Protein AF-A0A2H0UQS8-F1 (afdb_monomer_lite)

Radius of gyration: 23.99 Å; chains: 1; bounding box: 56×44×62 Å

Structure (mmCIF, N/CA/C/O backbone):
data_AF-A0A2H0UQS8-F1
#
_entry.id   AF-A0A2H0UQS8-F1
#
loop_
_atom_site.group_PDB
_atom_site.id
_atom_site.type_symbol
_atom_site.label_atom_id
_atom_site.label_alt_id
_atom_site.label_comp_id
_atom_site.label_asym_id
_atom_site.label_entity_id
_atom_site.label_seq_id
_atom_site.pdbx_PDB_ins_code
_atom_site.Cartn_x
_atom_site.Cartn_y
_atom_site.Cartn_z
_atom_site.occupancy
_atom_site.B_iso_or_equiv
_atom_site.auth_seq_id
_atom_site.auth_comp_id
_atom_site.auth_asym_id
_atom_site.auth_atom_id
_atom_site.pdbx_PDB_model_num
ATOM 1 N N . MET A 1 1 ? -22.460 -13.035 32.550 1.00 38.12 1 MET A N 1
ATOM 2 C CA . MET A 1 1 ? -22.948 -12.283 31.375 1.00 38.12 1 MET A CA 1
ATOM 3 C C . MET A 1 1 ? -21.726 -11.819 30.601 1.00 38.12 1 MET A C 1
ATOM 5 O O . MET A 1 1 ? -21.159 -10.794 30.946 1.00 38.12 1 MET A O 1
ATOM 9 N N . GLU A 1 2 ? -21.266 -12.609 29.633 1.00 40.12 2 GLU A N 1
ATOM 10 C CA . GLU A 1 2 ? -20.201 -12.194 28.713 1.00 40.12 2 GLU A CA 1
ATOM 11 C C . GLU A 1 2 ? -20.800 -11.207 27.715 1.00 40.12 2 GLU A C 1
ATOM 13 O O . GLU A 1 2 ? -21.532 -11.567 26.792 1.00 40.12 2 GLU A O 1
ATOM 18 N N . THR A 1 3 ? -20.565 -9.924 27.951 1.00 47.38 3 THR A N 1
ATOM 19 C CA . THR A 1 3 ? -20.851 -8.873 26.986 1.00 47.38 3 THR A CA 1
ATOM 20 C C . THR A 1 3 ? -20.097 -9.201 25.701 1.00 47.38 3 THR A C 1
ATOM 22 O O . THR A 1 3 ? -18.870 -9.265 25.698 1.00 47.38 3 THR A O 1
ATOM 25 N N . LYS A 1 4 ? -20.839 -9.402 24.601 1.00 55.97 4 LYS A N 1
ATOM 26 C CA . LYS A 1 4 ? -20.330 -9.312 23.226 1.00 55.97 4 LYS A CA 1
ATOM 27 C C . LYS A 1 4 ? -19.684 -7.940 23.066 1.00 55.97 4 LYS A C 1
ATOM 29 O O . LYS A 1 4 ? -20.354 -6.999 22.640 1.00 55.97 4 LYS A O 1
ATOM 34 N N . LEU A 1 5 ? -18.427 -7.806 23.474 1.00 57.56 5 LEU A N 1
ATOM 35 C CA . LEU A 1 5 ? -17.644 -6.619 23.206 1.00 57.56 5 LEU A CA 1
ATOM 36 C C . LEU A 1 5 ? -17.734 -6.394 21.697 1.00 57.56 5 LEU A C 1
ATOM 38 O O . LEU A 1 5 ? -17.460 -7.287 20.895 1.00 57.56 5 LEU A O 1
ATOM 42 N N . ASP A 1 6 ? -18.201 -5.201 21.342 1.00 69.50 6 ASP A N 1
ATOM 43 C CA . ASP A 1 6 ? -17.797 -4.546 20.108 1.00 69.50 6 ASP A CA 1
ATOM 44 C C . ASP A 1 6 ? -18.464 -4.975 18.780 1.00 69.50 6 ASP A C 1
ATOM 46 O O . ASP A 1 6 ? -18.137 -4.475 17.706 1.00 69.50 6 ASP A O 1
ATOM 50 N N . ARG A 1 7 ? -19.500 -5.825 18.806 1.00 81.00 7 ARG A N 1
ATOM 51 C CA . ARG A 1 7 ? -20.183 -6.246 17.559 1.00 81.00 7 ARG A CA 1
ATOM 52 C C . ARG A 1 7 ? -20.690 -5.069 16.705 1.00 81.00 7 ARG A C 1
ATOM 54 O O . ARG A 1 7 ? -20.610 -5.124 15.483 1.00 81.00 7 ARG A O 1
ATOM 61 N N . LYS A 1 8 ? -21.169 -3.997 17.349 1.00 86.25 8 LYS A N 1
ATOM 62 C CA . LYS A 1 8 ? -21.645 -2.775 16.677 1.00 86.25 8 LYS A CA 1
ATOM 63 C C . LYS A 1 8 ? -20.537 -2.119 15.847 1.00 86.25 8 LYS A C 1
ATOM 65 O O . LYS A 1 8 ? -20.760 -1.845 14.668 1.00 86.25 8 LYS A O 1
ATOM 70 N N . TRP A 1 9 ? -19.370 -1.855 16.439 1.00 89.12 9 TRP A N 1
ATOM 71 C CA . TRP A 1 9 ? -18.299 -1.153 15.731 1.00 89.12 9 TRP A CA 1
ATOM 72 C C . TRP A 1 9 ? -17.595 -2.050 14.729 1.00 89.12 9 TRP A C 1
ATOM 74 O O . TRP A 1 9 ? -17.243 -1.563 13.662 1.00 89.12 9 TRP A O 1
ATOM 84 N N . ILE A 1 10 ? -17.512 -3.360 14.982 1.00 89.81 10 ILE A N 1
ATOM 85 C CA . ILE A 1 10 ? -17.039 -4.325 13.981 1.00 89.81 10 ILE A CA 1
ATOM 86 C C . ILE A 1 10 ? -17.885 -4.230 12.703 1.00 89.81 10 ILE A C 1
ATOM 88 O O . ILE A 1 10 ? -17.335 -4.162 11.601 1.00 89.81 10 ILE A O 1
ATOM 92 N N . ASP A 1 11 ? -19.214 -4.216 12.830 1.00 88.94 11 ASP A N 1
ATOM 93 C CA . ASP A 1 11 ? -20.122 -4.197 11.679 1.00 88.94 11 ASP A CA 1
ATOM 94 C C . ASP A 1 11 ? -20.145 -2.831 10.967 1.00 88.94 11 ASP A C 1
ATOM 96 O O . ASP A 1 11 ? -20.284 -2.770 9.743 1.00 88.94 11 ASP A O 1
ATOM 100 N N . GLU A 1 12 ? -20.009 -1.720 11.697 1.00 90.19 12 GLU A N 1
ATOM 101 C CA . GLU A 1 12 ? -19.838 -0.381 11.104 1.00 90.19 12 GLU A CA 1
ATOM 102 C C . GLU A 1 12 ? -18.483 -0.245 10.397 1.00 90.19 12 GLU A C 1
ATOM 104 O O . GLU A 1 12 ? -18.436 0.188 9.245 1.00 90.19 12 GLU A O 1
ATOM 109 N N . TYR A 1 13 ? -17.395 -0.680 11.037 1.00 90.62 13 TYR A N 1
ATOM 110 C CA . TYR A 1 13 ? -16.049 -0.651 10.471 1.00 90.62 13 TYR A CA 1
ATOM 111 C C . TYR A 1 13 ? -15.985 -1.472 9.188 1.00 90.62 13 TYR A C 1
ATOM 113 O O . TYR A 1 13 ? -15.572 -0.961 8.153 1.00 90.62 13 TYR A O 1
ATOM 121 N N . LYS A 1 14 ? -16.495 -2.710 9.191 1.00 88.69 14 LYS A N 1
ATOM 122 C CA . LYS A 1 14 ? -16.543 -3.541 7.979 1.00 88.69 14 LYS A CA 1
ATOM 123 C C . LYS A 1 14 ? -17.275 -2.869 6.820 1.00 88.69 14 LYS A C 1
ATOM 125 O O . LYS A 1 14 ? -16.864 -3.059 5.686 1.00 88.69 14 LYS A O 1
ATOM 130 N N . ARG A 1 15 ? -18.332 -2.096 7.079 1.00 88.44 15 ARG A N 1
ATOM 131 C CA . ARG A 1 15 ? -19.091 -1.391 6.031 1.00 88.44 15 ARG A CA 1
ATOM 132 C C . ARG A 1 15 ? -18.396 -0.119 5.542 1.00 88.44 15 ARG A C 1
ATOM 134 O O . ARG A 1 15 ? -18.460 0.187 4.358 1.00 88.44 15 ARG A O 1
ATOM 141 N N . ARG A 1 16 ? -17.747 0.623 6.442 1.00 87.25 16 ARG A N 1
ATOM 142 C CA . ARG A 1 16 ? -17.154 1.943 6.157 1.00 87.25 16 ARG A CA 1
ATOM 143 C C . ARG A 1 16 ? -15.662 1.897 5.810 1.00 87.25 16 ARG A C 1
ATOM 145 O O . ARG A 1 16 ? -15.138 2.882 5.310 1.00 87.25 16 ARG A O 1
ATOM 152 N N . ALA A 1 17 ? -15.002 0.756 6.010 1.00 85.69 17 ALA A N 1
ATOM 153 C CA . ALA A 1 17 ? -13.575 0.541 5.760 1.00 85.69 17 ALA A CA 1
ATOM 154 C C . ALA A 1 17 ? -13.287 -0.600 4.757 1.00 85.69 17 ALA A C 1
ATOM 156 O O . ALA A 1 17 ? -12.154 -1.089 4.677 1.00 85.69 17 ALA A O 1
ATOM 157 N N . SER A 1 18 ? -14.290 -1.058 3.993 1.00 82.75 18 SER A N 1
ATOM 158 C CA . SER A 1 18 ? -14.143 -2.148 3.016 1.00 82.75 18 SER A CA 1
ATOM 159 C C . SER A 1 18 ? -13.460 -1.695 1.721 1.00 82.75 18 SER A C 1
ATOM 161 O O . SER A 1 18 ? -14.063 -1.671 0.650 1.00 82.75 18 SER A O 1
ATOM 163 N N . PHE A 1 19 ? -12.180 -1.365 1.803 1.00 84.06 19 PHE A N 1
ATOM 164 C CA . PHE A 1 19 ? -11.299 -1.238 0.646 1.00 84.06 19 PHE A CA 1
ATOM 165 C C . PHE A 1 19 ? -9.933 -1.840 0.976 1.00 84.06 19 PHE A C 1
ATOM 167 O O . PHE A 1 19 ? -9.580 -2.019 2.143 1.00 84.06 19 PHE A O 1
ATOM 174 N N . SER A 1 20 ? -9.180 -2.232 -0.050 1.00 82.50 20 SER A N 1
ATOM 175 C CA . SER A 1 20 ? -7.899 -2.928 0.102 1.00 82.50 20 SER A CA 1
ATOM 176 C C . SER A 1 20 ? -6.921 -2.491 -0.978 1.00 82.50 20 SER A C 1
ATOM 178 O O . SER A 1 20 ? -7.264 -2.502 -2.162 1.00 82.50 20 SER A O 1
ATOM 180 N N . THR A 1 21 ? -5.684 -2.188 -0.582 1.00 82.50 21 THR A N 1
ATOM 181 C CA . THR A 1 21 ? -4.594 -1.865 -1.512 1.00 82.50 21 THR A CA 1
ATOM 182 C C . THR A 1 21 ? -4.406 -2.941 -2.574 1.00 82.50 21 THR A C 1
ATOM 184 O O . THR A 1 21 ? -4.354 -2.617 -3.752 1.00 82.50 21 THR A O 1
ATOM 187 N N . LEU A 1 22 ? -4.446 -4.224 -2.204 1.00 81.75 22 LEU A N 1
ATOM 188 C CA . LEU A 1 22 ? -4.335 -5.347 -3.146 1.00 81.75 22 LEU A CA 1
ATOM 189 C C . LEU A 1 22 ? -5.428 -5.345 -4.221 1.00 81.75 22 LEU A C 1
ATOM 191 O O . LEU A 1 22 ? -5.214 -5.798 -5.344 1.00 81.75 22 LEU A O 1
ATOM 195 N N . THR A 1 23 ? -6.619 -4.860 -3.874 1.00 83.38 23 THR A N 1
ATOM 196 C CA . THR A 1 23 ? -7.757 -4.813 -4.797 1.00 83.38 23 THR A CA 1
ATOM 197 C C . THR A 1 23 ? -7.625 -3.656 -5.777 1.00 83.38 23 THR A C 1
ATOM 199 O O . THR A 1 23 ? -7.959 -3.833 -6.950 1.00 83.38 23 THR A O 1
ATOM 202 N N . PHE A 1 24 ? -7.156 -2.499 -5.307 1.00 84.44 24 PHE A N 1
ATOM 203 C CA . PHE A 1 24 ? -7.105 -1.255 -6.077 1.00 84.44 24 PHE A CA 1
ATOM 204 C C . PHE A 1 24 ? -5.790 -1.054 -6.839 1.00 84.44 24 PHE A C 1
ATOM 206 O O . PHE A 1 24 ? -5.809 -0.530 -7.948 1.00 84.44 24 PHE A O 1
ATOM 213 N N . LEU A 1 25 ? -4.676 -1.569 -6.316 1.00 83.81 25 LEU A N 1
ATOM 214 C CA . LEU A 1 25 ? -3.358 -1.567 -6.963 1.00 83.81 25 LEU A CA 1
ATOM 215 C C . LEU A 1 25 ? -3.152 -2.769 -7.898 1.00 83.81 25 LEU A C 1
ATOM 217 O O . LEU A 1 25 ? -2.043 -3.054 -8.347 1.00 83.81 25 LEU A O 1
ATOM 221 N N . LYS A 1 26 ? -4.223 -3.499 -8.224 1.00 82.94 26 LYS A N 1
ATOM 222 C CA . LYS A 1 26 ? -4.152 -4.614 -9.165 1.00 82.94 26 LYS A CA 1
ATOM 223 C C . LYS A 1 26 ? -4.057 -4.090 -10.596 1.00 82.94 26 LYS A C 1
ATOM 225 O O . LYS A 1 26 ? -5.015 -3.537 -11.139 1.00 82.94 26 LYS A O 1
ATOM 230 N N . VAL A 1 27 ? -2.913 -4.323 -11.229 1.00 80.31 27 VAL A N 1
ATOM 231 C CA . VAL A 1 27 ? -2.686 -3.968 -12.633 1.00 80.31 27 VAL A CA 1
ATOM 232 C C . VAL A 1 27 ? -3.476 -4.907 -13.550 1.00 80.31 27 VAL A C 1
ATOM 234 O O . VAL A 1 27 ? -3.593 -6.110 -13.296 1.00 80.31 27 VAL A O 1
ATOM 237 N N . ASN A 1 28 ? -4.027 -4.366 -14.638 1.00 83.25 28 ASN A N 1
ATOM 238 C CA . ASN A 1 28 ? -4.607 -5.183 -15.700 1.00 83.25 28 ASN A CA 1
ATOM 239 C C . ASN A 1 28 ? -3.473 -5.896 -16.456 1.00 83.25 28 ASN A C 1
ATOM 241 O O . ASN A 1 28 ? -2.680 -5.255 -17.141 1.00 83.25 28 ASN A O 1
ATOM 245 N N . THR A 1 29 ? -3.398 -7.222 -16.333 1.00 84.12 29 THR A N 1
ATOM 246 C CA . THR A 1 29 ? -2.302 -8.029 -16.893 1.00 84.12 29 THR A CA 1
ATOM 247 C C . THR A 1 29 ? -2.210 -7.950 -18.414 1.00 84.12 29 THR A C 1
ATOM 249 O O . THR A 1 29 ? -1.106 -7.937 -18.948 1.00 84.12 29 THR A O 1
ATOM 252 N N . ARG A 1 30 ? -3.343 -7.842 -19.122 1.00 86.06 30 ARG A N 1
ATOM 253 C CA . ARG A 1 30 ? -3.350 -7.667 -20.585 1.00 86.06 30 ARG A CA 1
ATOM 254 C C . ARG A 1 30 ? -2.804 -6.302 -20.980 1.00 86.06 30 ARG A C 1
ATOM 256 O O . ARG A 1 30 ? -2.013 -6.215 -21.909 1.00 86.06 30 ARG A O 1
ATOM 263 N N . TYR A 1 31 ? -3.202 -5.255 -20.259 1.00 86.88 31 TYR A N 1
ATOM 264 C CA . TYR A 1 31 ? -2.686 -3.909 -20.492 1.00 86.88 31 TYR A CA 1
ATOM 265 C C . TYR A 1 31 ? -1.182 -3.833 -20.208 1.00 86.88 31 TYR A C 1
ATOM 267 O O . TYR A 1 31 ? -0.436 -3.328 -21.037 1.00 86.88 31 TYR A O 1
ATOM 275 N N . LEU A 1 32 ? -0.726 -4.411 -19.091 1.00 85.50 32 LEU A N 1
ATOM 276 C CA . LEU A 1 32 ? 0.699 -4.482 -18.766 1.00 85.50 32 LEU A CA 1
ATOM 277 C C . LEU A 1 32 ? 1.482 -5.216 -19.857 1.00 85.50 32 LEU A C 1
ATOM 279 O O . LEU A 1 32 ? 2.537 -4.745 -20.266 1.00 85.50 32 LEU A O 1
ATOM 283 N N . LYS A 1 33 ? 0.936 -6.328 -20.365 1.00 87.69 33 LYS A N 1
ATOM 284 C CA . LYS A 1 33 ? 1.574 -7.079 -21.443 1.00 87.69 33 LYS A CA 1
ATOM 285 C C . LYS A 1 33 ? 1.650 -6.275 -22.744 1.00 87.69 33 LYS A C 1
ATOM 287 O O . LYS A 1 33 ? 2.696 -6.246 -23.374 1.00 87.69 33 LYS A O 1
ATOM 292 N N . SER A 1 34 ? 0.586 -5.554 -23.097 1.00 89.56 34 SER A N 1
ATOM 293 C CA . SER A 1 34 ? 0.596 -4.644 -24.250 1.00 89.56 34 SER A CA 1
ATOM 294 C C . SER A 1 34 ? 1.627 -3.525 -24.094 1.00 89.56 34 SER A C 1
ATOM 296 O O . SER A 1 34 ? 2.338 -3.228 -25.042 1.00 89.56 34 SER A O 1
ATOM 298 N N . GLN A 1 35 ? 1.735 -2.919 -22.905 1.00 89.19 35 GLN A N 1
ATOM 299 C CA . GLN A 1 35 ? 2.742 -1.889 -22.625 1.00 89.19 35 GLN A CA 1
ATOM 300 C C . GLN A 1 35 ? 4.166 -2.447 -22.717 1.00 89.19 35 GLN A C 1
ATOM 302 O O . GLN A 1 35 ? 5.049 -1.776 -23.240 1.00 89.19 35 GLN A O 1
ATOM 307 N N . GLU A 1 36 ? 4.390 -3.671 -22.234 1.00 86.50 36 GLU A N 1
ATOM 308 C CA . GLU A 1 36 ? 5.668 -4.370 -22.377 1.00 86.50 36 GLU A CA 1
ATOM 309 C C . GLU A 1 36 ? 6.015 -4.582 -23.858 1.00 86.50 36 GLU A C 1
ATOM 311 O O . GLU A 1 36 ? 7.114 -4.241 -24.289 1.00 86.50 36 GLU A O 1
ATOM 316 N N . ASP A 1 37 ? 5.074 -5.097 -24.650 1.00 89.81 37 ASP A N 1
ATOM 317 C CA . ASP A 1 37 ? 5.289 -5.385 -26.069 1.00 89.81 37 ASP A CA 1
ATOM 318 C C . ASP A 1 37 ? 5.501 -4.093 -26.889 1.00 89.81 37 ASP A C 1
ATOM 320 O O . ASP A 1 37 ? 6.369 -4.042 -27.767 1.00 89.81 37 ASP A O 1
ATOM 324 N N . ASP A 1 38 ? 4.769 -3.018 -26.584 1.00 89.06 38 ASP A N 1
ATOM 325 C CA . ASP A 1 38 ? 4.941 -1.706 -27.221 1.00 89.06 38 ASP A CA 1
ATOM 326 C C . ASP A 1 38 ? 6.278 -1.051 -26.843 1.00 89.06 38 ASP A C 1
ATOM 328 O O . ASP A 1 38 ? 6.914 -0.420 -27.688 1.00 89.06 38 ASP A O 1
ATOM 332 N N . PHE A 1 39 ? 6.738 -1.233 -25.602 1.00 86.06 39 PHE A N 1
ATOM 333 C CA . PHE A 1 39 ? 8.053 -0.769 -25.163 1.00 86.06 39 PHE A CA 1
ATOM 334 C C . PHE A 1 39 ? 9.180 -1.547 -25.858 1.00 86.06 39 PHE A C 1
ATOM 336 O O . PHE A 1 39 ? 10.091 -0.950 -26.425 1.00 86.06 39 PHE A O 1
ATOM 343 N N . ILE A 1 40 ? 9.090 -2.882 -25.902 1.00 83.56 40 ILE A N 1
ATOM 344 C CA . ILE A 1 40 ? 10.083 -3.747 -26.570 1.00 83.56 40 ILE A CA 1
ATOM 345 C C . ILE A 1 40 ? 10.148 -3.475 -28.081 1.00 83.56 40 ILE A C 1
ATOM 347 O O . ILE A 1 40 ? 11.208 -3.629 -28.695 1.00 83.56 40 ILE A O 1
ATOM 351 N N . SER A 1 41 ? 9.023 -3.087 -28.685 1.00 89.38 41 SER A N 1
ATOM 352 C CA . SER A 1 41 ? 8.934 -2.726 -30.104 1.00 89.38 41 SER A CA 1
ATOM 353 C C . SER A 1 41 ? 9.220 -1.250 -30.400 1.00 89.38 41 SER A C 1
ATOM 355 O O . SER A 1 41 ? 9.021 -0.833 -31.538 1.00 89.38 41 SER A O 1
ATOM 357 N N . GLU A 1 42 ? 9.705 -0.481 -29.418 1.00 86.75 42 GLU A N 1
ATOM 358 C CA . GLU A 1 42 ? 10.111 0.928 -29.566 1.00 86.75 42 GLU A CA 1
ATOM 359 C C . GLU A 1 42 ? 8.961 1.870 -29.982 1.00 86.75 42 GLU A C 1
ATOM 361 O O . GLU A 1 42 ? 9.185 2.984 -30.450 1.00 86.75 42 GLU A O 1
ATOM 366 N N . LYS A 1 43 ? 7.701 1.456 -29.789 1.00 89.62 43 LYS A N 1
ATOM 367 C CA . LYS A 1 43 ? 6.524 2.302 -30.058 1.00 89.62 43 LYS A CA 1
ATOM 368 C C . LYS A 1 43 ? 6.269 3.316 -28.950 1.00 89.62 43 LYS A C 1
ATOM 370 O O . LYS A 1 43 ? 5.668 4.360 -29.199 1.00 89.62 43 LYS A O 1
ATOM 375 N N . ILE A 1 44 ? 6.675 2.991 -27.724 1.00 84.12 44 ILE A N 1
ATOM 376 C CA . ILE A 1 44 ? 6.588 3.874 -26.560 1.00 84.12 44 ILE A CA 1
ATOM 377 C C . ILE A 1 44 ? 7.940 3.938 -25.854 1.00 84.12 44 ILE A C 1
ATOM 379 O O . ILE A 1 44 ? 8.633 2.932 -25.740 1.00 84.12 44 ILE A O 1
ATOM 383 N N . ASN A 1 45 ? 8.285 5.116 -25.333 1.00 79.69 45 ASN A N 1
ATOM 384 C CA . ASN A 1 45 ? 9.546 5.310 -24.612 1.00 79.69 45 ASN A CA 1
ATOM 385 C C . ASN A 1 45 ? 9.528 4.702 -23.210 1.00 79.69 45 ASN A C 1
ATOM 387 O O . ASN A 1 45 ? 10.559 4.250 -22.743 1.00 79.69 45 ASN A O 1
ATOM 391 N N . ASN A 1 46 ? 8.380 4.719 -22.528 1.00 77.19 46 ASN A N 1
ATOM 392 C CA . ASN A 1 46 ? 8.247 4.186 -21.177 1.00 77.19 46 ASN A CA 1
ATOM 393 C C . ASN A 1 46 ? 6.874 3.528 -21.003 1.00 77.19 46 ASN A C 1
ATOM 395 O O . ASN A 1 46 ? 5.862 4.147 -21.359 1.00 77.19 46 ASN A O 1
ATOM 399 N N . PRO A 1 47 ? 6.814 2.310 -20.438 1.00 82.88 47 PRO A N 1
ATOM 400 C CA . PRO A 1 47 ? 5.549 1.675 -20.110 1.00 82.88 47 PRO A CA 1
ATOM 401 C C . PRO A 1 47 ? 4.838 2.469 -19.012 1.00 82.88 47 PRO A C 1
ATOM 403 O O . PRO A 1 47 ? 5.450 2.909 -18.039 1.00 82.88 47 PRO A O 1
ATOM 406 N N . LYS A 1 48 ? 3.524 2.641 -19.151 1.00 81.12 48 LYS A N 1
ATOM 407 C CA . LYS A 1 48 ? 2.692 3.289 -18.133 1.00 81.12 48 LYS A CA 1
ATOM 408 C C . LYS A 1 48 ? 2.006 2.238 -17.277 1.00 81.12 48 LYS A C 1
ATOM 410 O O . LYS A 1 48 ? 1.303 1.376 -17.798 1.00 81.12 48 LYS A O 1
ATOM 415 N N . LEU A 1 49 ? 2.140 2.350 -15.960 1.00 81.19 49 LEU A N 1
ATOM 416 C CA . LEU A 1 49 ? 1.345 1.573 -15.013 1.00 81.19 49 LEU A CA 1
ATOM 417 C C . LEU A 1 49 ? 0.021 2.299 -14.768 1.00 81.19 49 LEU A C 1
ATOM 419 O O . LEU A 1 49 ? 0.006 3.411 -14.252 1.00 81.19 49 LEU A O 1
ATOM 423 N N . ILE A 1 50 ? -1.094 1.677 -15.161 1.00 81.56 50 ILE A N 1
ATOM 424 C CA . ILE A 1 50 ? -2.437 2.231 -14.946 1.00 81.56 50 ILE A CA 1
ATOM 425 C C . ILE A 1 50 ? -3.218 1.340 -13.983 1.00 81.56 50 ILE A C 1
ATOM 427 O O . ILE A 1 50 ? -3.537 0.181 -14.276 1.00 81.56 50 ILE A O 1
ATOM 431 N N . TYR A 1 51 ? -3.591 1.923 -12.848 1.00 84.69 51 TYR A N 1
ATOM 432 C CA . TYR A 1 51 ? -4.461 1.312 -11.849 1.00 84.69 51 TYR A CA 1
ATOM 433 C C . TYR A 1 51 ? -5.917 1.702 -12.117 1.00 84.69 51 TYR A C 1
ATOM 435 O O . TYR A 1 51 ? -6.484 2.554 -11.443 1.00 84.69 51 TYR A O 1
ATOM 443 N N . HIS A 1 52 ? -6.523 1.067 -13.123 1.00 82.69 52 HIS A N 1
ATOM 444 C CA . HIS A 1 52 ? -7.888 1.344 -13.603 1.00 82.69 52 HIS A CA 1
ATOM 445 C C . HIS A 1 52 ? -8.953 1.468 -12.497 1.00 82.69 52 HIS A C 1
ATOM 447 O O . HIS A 1 52 ? -9.878 2.258 -12.618 1.00 82.69 52 HIS A O 1
ATOM 453 N N . ARG A 1 53 ? -8.816 0.723 -11.395 1.00 85.50 53 ARG A N 1
ATOM 454 C CA . ARG A 1 53 ? -9.775 0.751 -10.279 1.00 85.50 53 ARG A CA 1
ATOM 455 C C . ARG A 1 53 ? -9.721 2.022 -9.439 1.00 85.50 53 ARG A C 1
ATOM 457 O O . ARG A 1 53 ? -10.656 2.261 -8.689 1.00 85.50 53 ARG A O 1
ATOM 464 N N . LEU A 1 54 ? -8.644 2.800 -9.531 1.00 88.44 54 LEU A N 1
ATOM 465 C CA . LEU A 1 54 ? -8.525 4.084 -8.842 1.00 88.44 54 LEU A CA 1
ATOM 466 C C . LEU A 1 54 ? -9.233 5.213 -9.594 1.00 88.44 54 LEU A C 1
ATOM 468 O O . LEU A 1 54 ? -9.575 6.211 -8.974 1.00 88.44 54 LEU A O 1
ATOM 472 N N . SER A 1 55 ? -9.459 5.063 -10.903 1.00 86.56 55 SER A N 1
ATOM 473 C CA . SER A 1 55 ? -10.079 6.102 -11.733 1.00 86.56 55 SER A CA 1
ATOM 474 C C . SER A 1 55 ? -11.521 6.405 -11.328 1.00 86.56 55 SER A C 1
ATOM 476 O O . SER A 1 55 ? -11.915 7.565 -11.333 1.00 86.56 55 SER A O 1
ATOM 478 N N . ASP A 1 56 ? -12.272 5.378 -10.928 1.00 87.25 56 ASP A N 1
ATOM 479 C CA . ASP A 1 56 ? -13.680 5.500 -10.527 1.00 87.25 56 ASP A CA 1
ATOM 480 C C . ASP A 1 56 ? -13.860 5.514 -8.999 1.00 87.25 56 ASP A C 1
ATOM 482 O O . ASP A 1 56 ? -14.972 5.381 -8.487 1.00 87.25 56 ASP A O 1
ATOM 486 N N . PHE A 1 57 ? -12.764 5.598 -8.241 1.00 91.69 57 PHE A N 1
ATOM 487 C CA . PHE A 1 57 ? -12.811 5.478 -6.791 1.00 91.69 57 PHE A CA 1
ATOM 488 C C . PHE A 1 57 ? -13.066 6.836 -6.126 1.00 91.69 57 PHE A C 1
ATOM 490 O O . PHE A 1 57 ? -12.265 7.762 -6.243 1.00 91.69 57 PHE A O 1
ATOM 497 N N . ASP A 1 58 ? -14.168 6.947 -5.381 1.00 93.94 58 ASP A N 1
ATOM 498 C CA . ASP A 1 58 ? -14.522 8.180 -4.672 1.00 93.94 58 ASP A CA 1
ATOM 499 C C . ASP A 1 58 ? -13.742 8.324 -3.355 1.00 93.94 58 ASP A C 1
ATOM 501 O O . ASP A 1 58 ? -14.207 7.990 -2.261 1.00 93.94 58 ASP A O 1
ATOM 505 N N . PHE A 1 59 ? -12.520 8.845 -3.457 1.00 94.31 59 PHE A N 1
ATOM 506 C CA . PHE A 1 59 ? -11.665 9.109 -2.299 1.00 94.31 59 PHE A CA 1
ATOM 507 C C . PHE A 1 59 ? -12.326 10.010 -1.252 1.00 94.31 59 PHE A C 1
ATOM 509 O O . PHE A 1 59 ? -12.082 9.838 -0.058 1.00 94.31 59 PHE A O 1
ATOM 516 N N . LYS A 1 60 ? -13.148 10.976 -1.677 1.00 95.19 60 LYS A N 1
ATOM 517 C CA . LYS A 1 60 ? -13.760 11.949 -0.771 1.00 95.19 60 LYS A CA 1
ATOM 518 C C . LYS A 1 60 ? -14.861 11.294 0.050 1.00 95.19 60 LYS A C 1
ATOM 520 O O . LYS A 1 60 ? -14.897 11.466 1.266 1.00 95.19 60 LYS A O 1
ATOM 525 N N . GLU A 1 61 ? -15.724 10.516 -0.593 1.00 94.75 61 GLU A N 1
ATOM 526 C CA . GLU A 1 61 ? -16.784 9.788 0.097 1.00 94.75 61 GLU A CA 1
ATOM 527 C C . GLU A 1 61 ? -16.207 8.800 1.119 1.00 94.75 61 GLU A C 1
ATOM 529 O O . GLU A 1 61 ? -16.635 8.783 2.276 1.00 94.75 61 GLU A O 1
ATOM 534 N N . TRP A 1 62 ? -15.202 8.007 0.732 1.00 94.06 62 TRP A N 1
ATOM 535 C CA . TRP A 1 62 ? -14.566 7.059 1.651 1.00 94.06 62 TRP A CA 1
ATOM 536 C C . TRP A 1 62 ? -13.865 7.748 2.822 1.00 94.06 62 TRP A C 1
ATOM 538 O O . TRP A 1 62 ? -13.960 7.258 3.949 1.00 94.06 62 TRP A O 1
ATOM 548 N N . ARG A 1 63 ? -13.217 8.897 2.588 1.00 95.94 63 ARG A N 1
ATOM 549 C CA . ARG A 1 63 ? -12.603 9.706 3.650 1.00 95.94 63 ARG A CA 1
ATOM 550 C C . ARG A 1 63 ? -13.653 10.166 4.656 1.00 95.94 63 ARG A C 1
ATOM 552 O O . ARG A 1 63 ? -13.520 9.864 5.839 1.00 95.94 63 ARG A O 1
ATOM 559 N N . ASN A 1 64 ? -14.731 10.784 4.175 1.00 96.38 64 ASN A N 1
ATOM 560 C CA . ASN A 1 64 ? -15.816 11.268 5.026 1.00 96.38 64 ASN A CA 1
ATOM 561 C C . ASN A 1 64 ? -16.428 10.131 5.860 1.00 96.38 64 ASN A C 1
ATOM 563 O O . ASN A 1 64 ? -16.635 10.278 7.059 1.00 96.38 64 ASN A O 1
ATOM 567 N N . ARG A 1 65 ? -16.666 8.957 5.256 1.00 95.00 65 ARG A N 1
ATOM 568 C CA . ARG A 1 65 ? -17.223 7.790 5.966 1.00 95.00 65 ARG A CA 1
ATOM 569 C C . ARG A 1 65 ? -16.347 7.323 7.131 1.00 95.00 65 ARG A C 1
ATOM 571 O O . ARG A 1 65 ? -16.902 6.874 8.139 1.00 95.00 65 ARG A O 1
ATOM 578 N N . LEU A 1 66 ? -15.022 7.371 6.972 1.00 96.12 66 LEU A N 1
ATOM 579 C CA . LEU A 1 66 ? -14.047 6.998 8.001 1.00 96.12 66 LEU A CA 1
ATOM 580 C C . LEU A 1 66 ? -13.952 8.062 9.099 1.00 96.12 66 LEU A C 1
ATOM 582 O O . LEU A 1 66 ? -13.974 7.705 10.274 1.00 96.12 66 LEU A O 1
ATOM 586 N N . GLU A 1 67 ? -13.904 9.342 8.727 1.00 96.62 67 GLU A N 1
ATOM 587 C CA . GLU A 1 67 ? -13.881 10.470 9.669 1.00 96.62 67 GLU A CA 1
ATOM 588 C C . GLU A 1 67 ? -15.153 10.492 10.534 1.00 96.62 67 GLU A C 1
ATOM 590 O O . GLU A 1 67 ? -15.066 10.505 11.760 1.00 96.62 67 GLU A O 1
ATOM 595 N N . GLU A 1 68 ? -16.333 10.338 9.925 1.00 96.62 68 GLU A N 1
ATOM 596 C CA . GLU A 1 68 ? -17.604 10.201 10.649 1.00 96.62 68 GLU A CA 1
ATOM 597 C C . GLU A 1 68 ? -17.614 9.001 11.607 1.00 96.62 68 GLU A C 1
ATOM 599 O O . GLU A 1 68 ? -18.165 9.072 12.708 1.00 96.62 68 GLU A O 1
ATOM 604 N N . LEU A 1 69 ? -17.052 7.858 11.190 1.00 95.50 69 LEU A N 1
ATOM 605 C CA . LEU A 1 69 ? -16.984 6.676 12.048 1.00 95.50 69 LEU A CA 1
ATOM 606 C C . LEU A 1 69 ? -16.078 6.931 13.252 1.00 95.50 69 LEU A C 1
ATOM 608 O O . LEU A 1 69 ? -16.442 6.563 14.369 1.00 95.50 69 LEU A O 1
ATOM 612 N N . LEU A 1 70 ? -14.929 7.569 13.028 1.00 96.00 70 LEU A N 1
ATOM 613 C CA . LEU A 1 70 ? -13.996 7.933 14.084 1.00 96.00 70 LEU A CA 1
ATOM 614 C C . LEU A 1 70 ? -14.666 8.858 15.100 1.00 96.00 70 LEU A C 1
ATOM 616 O O . LEU A 1 70 ? -14.685 8.541 16.287 1.00 96.00 70 LEU A O 1
ATOM 620 N N . GLU A 1 71 ? -15.288 9.945 14.641 1.00 96.81 71 GLU A N 1
ATOM 621 C CA . GLU A 1 71 ? -16.007 10.884 15.509 1.00 96.81 71 GLU A CA 1
ATOM 622 C C . GLU A 1 71 ? -17.080 10.186 16.351 1.00 96.81 71 GLU A C 1
ATOM 624 O O . GLU A 1 71 ? -17.186 10.413 17.562 1.00 96.81 71 GLU A O 1
ATOM 629 N N . ARG A 1 72 ? -17.858 9.290 15.734 1.00 95.62 72 ARG A N 1
ATOM 630 C CA . ARG A 1 72 ? -18.889 8.524 16.441 1.00 95.62 72 ARG A CA 1
ATOM 631 C C . ARG A 1 72 ? -18.306 7.597 17.495 1.00 95.62 72 ARG A C 1
ATOM 633 O O . ARG A 1 72 ? -18.858 7.534 18.588 1.00 95.62 72 ARG A O 1
ATOM 640 N N . ILE A 1 73 ? -17.208 6.904 17.207 1.00 93.56 73 ILE A N 1
ATOM 641 C CA . ILE A 1 73 ? -16.553 6.027 18.187 1.00 93.56 73 ILE A CA 1
ATOM 642 C C . ILE A 1 73 ? -16.009 6.852 19.355 1.00 93.56 73 ILE A C 1
ATOM 644 O O . ILE A 1 73 ? -16.267 6.507 20.506 1.00 93.56 73 ILE A O 1
ATOM 648 N N . LEU A 1 74 ? -15.341 7.976 19.083 1.00 94.06 74 LEU A N 1
ATOM 649 C CA . LEU A 1 74 ? -14.803 8.848 20.130 1.00 94.06 74 LEU A CA 1
ATOM 650 C C . LEU A 1 74 ? -15.899 9.403 21.053 1.00 94.06 74 LEU A C 1
ATOM 652 O O . LEU A 1 74 ? -15.670 9.550 22.254 1.00 94.06 74 LEU A O 1
ATOM 656 N N . LYS A 1 75 ? -17.087 9.687 20.502 1.00 95.62 75 LYS A N 1
ATOM 657 C CA . LYS A 1 75 ? -18.227 10.256 21.234 1.00 95.62 75 LYS A CA 1
ATOM 658 C C . LYS A 1 75 ? -19.098 9.215 21.944 1.00 95.62 75 LYS A C 1
ATOM 660 O O . LYS A 1 75 ? -19.592 9.484 23.036 1.00 95.62 75 LYS A O 1
ATOM 665 N N . GLU A 1 76 ? -19.362 8.075 21.308 1.00 94.62 76 GLU A N 1
ATOM 666 C CA . GLU A 1 76 ? -20.349 7.089 21.771 1.00 94.62 76 GLU A CA 1
ATOM 667 C C . GLU A 1 76 ? -19.727 5.932 22.575 1.00 94.62 76 GLU A C 1
ATOM 669 O O . GLU A 1 76 ? -20.419 5.351 23.415 1.00 94.62 76 GLU A O 1
ATOM 674 N N . GLU A 1 77 ? -18.461 5.567 22.334 1.00 93.06 77 GLU A N 1
ATOM 675 C CA . GLU A 1 77 ? -17.805 4.456 23.035 1.00 93.06 77 GLU A CA 1
ATOM 676 C C . GLU A 1 77 ? -17.255 4.900 24.398 1.00 93.06 77 GLU A C 1
ATOM 678 O O . GLU A 1 77 ? -16.508 5.874 24.512 1.00 93.06 77 GLU A O 1
ATOM 683 N N . LYS A 1 78 ? -17.618 4.155 25.446 1.00 91.94 78 LYS A N 1
ATOM 684 C CA . LYS A 1 78 ? -17.193 4.425 26.829 1.00 91.94 78 LYS A CA 1
ATOM 685 C C . LYS A 1 78 ? -15.960 3.621 27.223 1.00 91.94 78 LYS A C 1
ATOM 687 O O . LYS A 1 78 ? -15.266 3.991 28.163 1.00 91.94 78 LYS A O 1
ATOM 692 N N . ASN A 1 79 ? -15.715 2.497 26.555 1.00 89.25 79 ASN A N 1
ATOM 693 C CA . ASN A 1 79 ? -14.539 1.683 26.789 1.00 89.25 79 ASN A CA 1
ATOM 694 C C . ASN A 1 79 ? -13.334 2.294 26.061 1.00 89.25 79 ASN A C 1
ATOM 696 O O . ASN A 1 79 ? -13.204 2.165 24.845 1.00 89.25 79 ASN A O 1
ATOM 700 N N . GLU A 1 80 ? -12.439 2.926 26.820 1.00 90.69 80 GLU A N 1
ATOM 701 C CA . GLU A 1 80 ? -11.243 3.581 26.275 1.00 90.69 80 GLU A CA 1
ATOM 702 C C . GLU A 1 80 ? -10.331 2.625 25.494 1.00 90.69 80 GLU A C 1
ATOM 704 O O . GLU A 1 80 ? -9.774 3.012 24.472 1.00 90.69 80 GLU A O 1
ATOM 709 N N . LEU A 1 81 ? -10.233 1.351 25.894 1.00 89.62 81 LEU A N 1
ATOM 710 C CA . LEU A 1 81 ? -9.434 0.367 25.156 1.00 89.62 81 LEU A CA 1
ATOM 711 C C . LEU A 1 81 ? -10.019 0.100 23.763 1.00 89.62 81 LEU A C 1
ATOM 713 O O . LEU A 1 81 ? -9.282 0.026 22.783 1.00 89.62 81 LEU A O 1
ATOM 717 N N . VAL A 1 82 ? -11.346 -0.036 23.670 1.00 87.88 82 VAL A N 1
ATOM 718 C CA . VAL A 1 82 ? -12.040 -0.222 22.385 1.0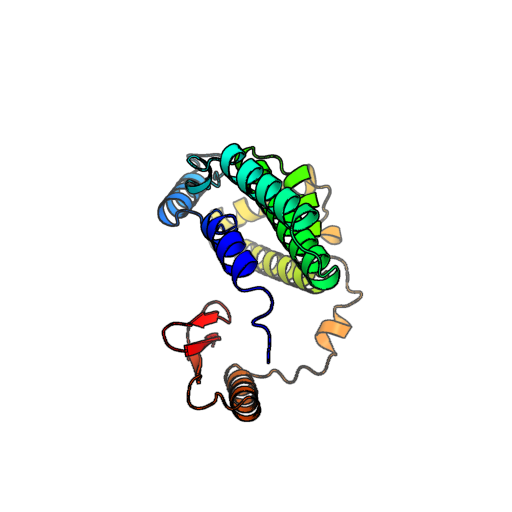0 87.88 82 VAL A CA 1
ATOM 719 C C . VAL A 1 82 ? -11.892 1.037 21.534 1.00 87.88 82 VAL A C 1
ATOM 721 O O . VAL A 1 82 ? -11.557 0.945 20.356 1.00 87.88 82 VAL A O 1
ATOM 724 N N . LYS A 1 83 ? -12.073 2.215 22.135 1.00 91.56 83 LYS A N 1
ATOM 725 C CA . LYS A 1 83 ? -11.930 3.507 21.461 1.00 91.56 83 LYS A CA 1
ATOM 726 C C . LYS A 1 83 ? -10.548 3.675 20.825 1.00 91.56 83 LYS A C 1
ATOM 728 O O . LYS A 1 83 ? -10.472 3.927 19.625 1.00 91.56 83 LYS A O 1
ATOM 733 N N . GLU A 1 84 ? -9.476 3.475 21.590 1.00 90.81 84 GLU A N 1
ATOM 734 C CA . GLU A 1 84 ? -8.104 3.591 21.078 1.00 90.81 84 GLU A CA 1
ATOM 735 C C . GLU A 1 84 ? -7.791 2.522 20.021 1.00 90.81 84 GLU A C 1
ATOM 737 O O . GLU A 1 84 ? -7.186 2.826 18.991 1.00 90.81 84 GLU A O 1
ATOM 742 N N . ALA A 1 85 ? -8.276 1.287 20.202 1.00 90.38 85 ALA A N 1
ATOM 743 C CA . ALA A 1 85 ? -8.094 0.227 19.211 1.00 90.38 85 ALA A CA 1
ATOM 744 C C . ALA A 1 85 ? -8.739 0.571 17.853 1.00 90.38 85 ALA A C 1
ATOM 746 O O . ALA A 1 85 ? -8.133 0.346 16.803 1.00 90.38 85 ALA A O 1
ATOM 747 N N . TYR A 1 86 ? -9.956 1.126 17.847 1.00 92.94 86 TYR A N 1
ATOM 748 C CA . TYR A 1 86 ? -10.607 1.554 16.603 1.00 92.94 86 TYR A CA 1
ATOM 749 C C . TYR A 1 86 ? -10.020 2.818 16.018 1.00 92.94 86 TYR A C 1
ATOM 751 O O . TYR A 1 86 ? -9.929 2.909 14.797 1.00 92.94 86 TYR A O 1
ATOM 759 N N . LYS A 1 87 ? -9.626 3.772 16.860 1.00 93.25 87 LYS A N 1
ATOM 760 C CA . LYS A 1 87 ? -8.957 4.987 16.414 1.00 93.25 87 LYS A CA 1
ATOM 761 C C . LYS A 1 87 ? -7.725 4.642 15.583 1.00 93.25 87 LYS A C 1
ATOM 763 O O . LYS A 1 87 ? -7.685 5.019 14.417 1.00 93.25 87 LYS A O 1
ATOM 768 N N . GLY A 1 88 ? -6.822 3.815 16.116 1.00 92.38 88 GLY A N 1
ATOM 769 C CA . GLY A 1 88 ? -5.633 3.382 15.377 1.00 92.38 88 GLY A CA 1
ATOM 770 C C . GLY A 1 88 ? -5.974 2.660 14.067 1.00 92.38 88 GLY A C 1
ATOM 771 O 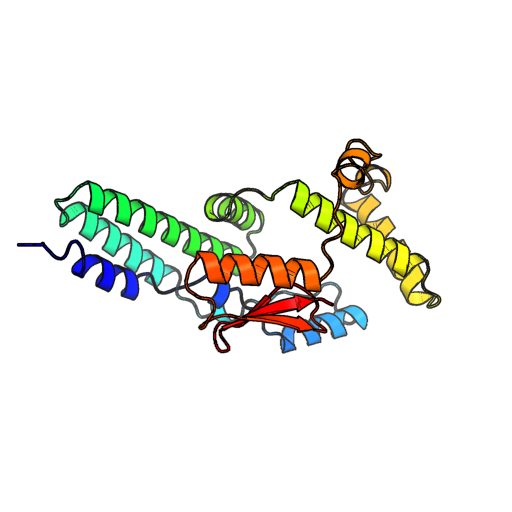O . GLY A 1 88 ? -5.393 2.949 13.025 1.00 92.38 88 GLY A O 1
ATOM 772 N N . ARG A 1 89 ? -6.985 1.777 14.074 1.00 92.56 89 ARG A N 1
ATOM 773 C CA . ARG A 1 89 ? -7.435 1.086 12.850 1.00 92.56 89 ARG A CA 1
ATOM 774 C C . ARG A 1 89 ? -8.003 2.029 11.793 1.00 92.56 89 ARG A C 1
ATOM 776 O O . ARG A 1 89 ? -7.786 1.814 10.603 1.00 92.56 89 ARG A O 1
ATOM 783 N N . ILE A 1 90 ? -8.775 3.032 12.199 1.00 94.69 90 ILE A N 1
ATOM 784 C CA . ILE A 1 90 ? -9.365 4.003 11.274 1.00 94.69 90 ILE A CA 1
ATOM 785 C C . ILE A 1 90 ? -8.287 4.950 10.741 1.00 94.69 90 ILE A C 1
ATOM 787 O O . ILE A 1 90 ? -8.288 5.230 9.545 1.00 94.69 90 ILE A O 1
ATOM 791 N N . GLU A 1 91 ? -7.342 5.378 11.580 1.00 94.00 91 GLU A N 1
ATOM 792 C CA . GLU A 1 91 ? -6.178 6.180 11.180 1.00 94.00 91 GLU A CA 1
ATOM 793 C C . GLU A 1 91 ? -5.322 5.445 10.135 1.00 94.00 91 GLU A C 1
ATOM 795 O O . GLU A 1 91 ? -5.076 5.990 9.059 1.00 94.00 91 GLU A O 1
ATOM 800 N N . GLU A 1 92 ? -4.991 4.169 10.365 1.00 93.50 92 GLU A N 1
ATOM 801 C CA . GLU A 1 92 ? -4.305 3.318 9.377 1.00 93.50 92 GLU A CA 1
ATOM 802 C C . GLU A 1 92 ? -5.085 3.254 8.051 1.00 93.50 92 G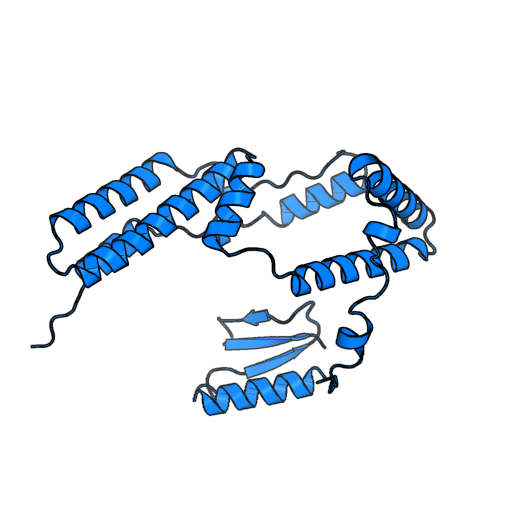LU A C 1
ATOM 804 O O . GLU A 1 92 ? -4.521 3.236 6.950 1.00 93.50 92 GLU A O 1
ATOM 809 N N . ARG A 1 93 ? -6.421 3.261 8.122 1.00 94.31 93 ARG A N 1
ATOM 810 C CA . ARG A 1 93 ? -7.270 3.234 6.929 1.00 94.31 93 ARG A CA 1
ATOM 811 C C . ARG A 1 93 ? -7.349 4.556 6.192 1.00 94.31 93 ARG A C 1
ATOM 813 O O . ARG A 1 93 ? -7.374 4.542 4.962 1.00 94.31 93 ARG A O 1
ATOM 820 N N . LEU A 1 94 ? -7.319 5.675 6.902 1.00 95.12 94 LEU A N 1
ATOM 821 C CA . LEU A 1 94 ? -7.176 7.003 6.308 1.00 95.12 94 LEU A CA 1
ATOM 822 C C . LEU A 1 94 ? -5.816 7.156 5.615 1.00 95.12 94 LEU A C 1
ATOM 824 O O . LEU A 1 94 ? -5.743 7.717 4.523 1.00 95.12 94 LEU A O 1
ATOM 828 N N . GLU A 1 95 ? -4.753 6.600 6.190 1.00 95.25 95 GLU A N 1
ATOM 829 C CA . GLU A 1 95 ? -3.427 6.562 5.564 1.00 95.25 95 GLU A CA 1
ATOM 830 C C . GLU A 1 95 ? -3.405 5.671 4.327 1.00 95.25 95 GLU A C 1
ATOM 832 O O . GLU A 1 95 ? -2.899 6.074 3.281 1.00 95.25 95 GLU A O 1
ATOM 837 N N . THR A 1 96 ? -4.036 4.497 4.404 1.00 94.69 96 THR A N 1
ATOM 838 C CA . THR A 1 96 ? -4.226 3.615 3.246 1.00 94.69 96 THR A CA 1
ATOM 839 C C . THR A 1 96 ? -4.961 4.347 2.121 1.00 94.69 96 THR A C 1
ATOM 841 O O . THR A 1 96 ? -4.588 4.243 0.954 1.00 94.69 96 THR A O 1
ATOM 844 N N . LEU A 1 97 ? -6.003 5.109 2.455 1.00 95.69 97 LEU A N 1
ATOM 845 C CA . LEU A 1 97 ? -6.756 5.908 1.495 1.00 95.69 97 LEU A CA 1
ATOM 846 C C . LEU A 1 97 ? -5.885 7.001 0.862 1.00 95.69 97 LEU A C 1
ATOM 848 O O . LEU A 1 97 ? -5.905 7.174 -0.355 1.00 95.69 97 LEU A O 1
ATOM 852 N N . ALA A 1 98 ? -5.088 7.699 1.675 1.00 95.38 98 ALA A N 1
ATOM 853 C CA . ALA A 1 98 ? -4.153 8.718 1.211 1.00 95.38 98 ALA A CA 1
ATOM 854 C C . ALA A 1 98 ? -3.055 8.137 0.306 1.00 95.38 98 ALA A C 1
ATOM 856 O O . ALA A 1 98 ? -2.654 8.795 -0.653 1.00 95.38 98 ALA A O 1
ATOM 857 N N . LEU A 1 99 ? -2.600 6.908 0.576 1.00 95.12 99 LEU A N 1
ATOM 858 C CA . LEU A 1 99 ? -1.644 6.188 -0.266 1.00 95.12 99 LEU A CA 1
ATOM 859 C C . LEU A 1 99 ? -2.250 5.923 -1.647 1.00 95.12 99 LEU A C 1
ATOM 861 O O . LEU A 1 99 ? -1.638 6.253 -2.658 1.00 95.12 99 LEU A O 1
ATOM 865 N N . LEU A 1 100 ? -3.471 5.379 -1.693 1.00 94.56 100 LEU A N 1
ATOM 866 C CA . LEU A 1 100 ? -4.183 5.129 -2.950 1.00 94.56 100 LEU A CA 1
ATOM 867 C C . LEU A 1 100 ? -4.432 6.429 -3.731 1.00 94.56 100 LEU A C 1
ATOM 869 O O . LEU A 1 100 ? -4.330 6.442 -4.956 1.00 94.56 100 LEU A O 1
ATOM 873 N N . GLU A 1 101 ? -4.723 7.525 -3.030 1.00 95.06 101 GLU A N 1
ATOM 874 C CA . GLU A 1 101 ? -4.909 8.845 -3.634 1.00 95.06 101 GLU A CA 1
ATOM 875 C C . GLU A 1 101 ? -3.595 9.383 -4.227 1.00 95.06 101 GLU A C 1
ATOM 877 O O . GLU A 1 101 ? -3.590 9.909 -5.340 1.00 95.06 101 GLU A O 1
ATOM 882 N N . ALA A 1 102 ? -2.472 9.214 -3.519 1.00 93.62 102 ALA A N 1
ATOM 883 C CA . ALA A 1 102 ? -1.143 9.567 -4.015 1.00 93.62 102 ALA A CA 1
ATOM 884 C C . ALA A 1 102 ? -0.776 8.744 -5.259 1.00 93.62 102 ALA A C 1
ATOM 886 O O . ALA A 1 102 ? -0.344 9.312 -6.261 1.00 93.62 102 ALA A O 1
ATOM 887 N N . THR A 1 103 ? -1.047 7.433 -5.247 1.00 92.06 103 THR A N 1
ATOM 888 C CA . THR A 1 103 ? -0.867 6.568 -6.421 1.00 92.06 103 THR A CA 1
ATOM 889 C C . THR A 1 103 ? -1.715 7.028 -7.604 1.00 92.06 103 THR A C 1
ATOM 891 O O . THR A 1 103 ? -1.230 7.055 -8.731 1.00 92.06 103 THR A O 1
ATOM 894 N N . HIS A 1 104 ? -2.974 7.408 -7.370 1.00 92.19 104 HIS A N 1
ATOM 895 C CA . HIS A 1 104 ? -3.851 7.906 -8.429 1.00 92.19 104 HIS A CA 1
ATOM 896 C C . HIS A 1 104 ? -3.325 9.205 -9.061 1.00 92.19 104 HIS A C 1
ATOM 898 O O . HIS A 1 104 ? -3.442 9.393 -10.271 1.00 92.19 104 HIS A O 1
ATOM 904 N N . LYS A 1 105 ? -2.717 10.079 -8.251 1.00 91.19 105 LYS A N 1
ATOM 905 C CA . LYS A 1 105 ? -2.159 11.370 -8.679 1.00 91.19 105 LYS A CA 1
ATOM 906 C C . LYS A 1 105 ? -0.735 11.284 -9.245 1.00 91.19 105 LYS A C 1
ATOM 908 O O . LYS A 1 105 ? -0.275 12.270 -9.811 1.00 91.19 105 LYS A O 1
ATOM 913 N N . GLY A 1 106 ? -0.053 10.145 -9.101 1.00 88.88 106 GLY A N 1
ATOM 914 C CA . GLY A 1 106 ? 1.365 10.005 -9.459 1.00 88.88 106 GLY A CA 1
ATOM 915 C C . GLY A 1 106 ? 2.306 10.792 -8.537 1.00 88.88 106 GLY A C 1
ATOM 916 O O . GLY A 1 106 ? 3.328 11.296 -8.989 1.00 88.88 106 GLY A O 1
ATOM 917 N N . ASP A 1 107 ? 1.935 10.959 -7.265 1.00 91.31 107 ASP A N 1
ATOM 918 C CA . ASP A 1 107 ? 2.743 11.656 -6.257 1.00 91.31 107 ASP A CA 1
ATOM 919 C C . ASP A 1 107 ? 3.699 10.665 -5.572 1.00 91.31 107 ASP A C 1
ATOM 921 O O . ASP A 1 107 ? 3.419 10.141 -4.488 1.00 91.31 107 ASP A O 1
ATOM 925 N N . ASP A 1 108 ? 4.810 10.367 -6.250 1.00 86.94 108 ASP A N 1
ATOM 926 C CA . ASP A 1 108 ? 5.791 9.366 -5.813 1.00 86.94 108 ASP A CA 1
ATOM 927 C C . ASP A 1 108 ? 6.415 9.671 -4.435 1.00 86.94 108 ASP A C 1
ATOM 929 O O . ASP A 1 108 ? 6.474 8.756 -3.607 1.00 86.94 108 ASP A O 1
ATOM 933 N N . PRO A 1 109 ? 6.831 10.915 -4.106 1.00 89.56 109 PRO A N 1
ATOM 934 C CA . PRO A 1 109 ? 7.372 11.219 -2.780 1.00 89.56 109 PRO A CA 1
ATOM 935 C C . PRO A 1 109 ? 6.373 10.922 -1.657 1.00 89.56 109 PRO A C 1
ATOM 937 O O . PRO A 1 109 ? 6.725 10.326 -0.635 1.00 89.56 109 PRO A O 1
ATOM 940 N N . LYS A 1 110 ? 5.105 11.301 -1.854 1.00 90.94 110 LYS A N 1
ATOM 941 C CA . LYS A 1 110 ? 4.053 11.045 -0.871 1.00 90.94 110 LYS A CA 1
ATOM 942 C C . LYS A 1 110 ? 3.718 9.562 -0.774 1.00 90.94 110 LYS A C 1
ATOM 944 O O . LYS A 1 110 ? 3.497 9.065 0.330 1.00 90.94 110 LYS A O 1
ATOM 949 N N . PHE A 1 111 ? 3.701 8.856 -1.904 1.00 91.69 111 PHE A N 1
ATOM 950 C CA . PHE A 1 111 ? 3.526 7.408 -1.932 1.00 91.69 111 PHE A CA 1
ATOM 951 C C . PHE A 1 111 ? 4.606 6.701 -1.107 1.00 91.69 111 PHE A C 1
ATOM 953 O O . PHE A 1 111 ? 4.266 5.887 -0.254 1.00 91.69 111 PHE A O 1
ATOM 960 N N . MET A 1 112 ? 5.882 7.047 -1.306 1.00 88.25 112 MET A N 1
ATOM 961 C CA . MET A 1 112 ? 7.000 6.430 -0.584 1.00 88.25 112 MET A CA 1
ATOM 962 C C . MET A 1 112 ? 6.882 6.639 0.928 1.00 88.25 112 MET A C 1
ATOM 964 O O . MET A 1 112 ? 6.914 5.670 1.682 1.00 88.25 112 MET A O 1
ATOM 968 N N . CYS A 1 113 ? 6.636 7.877 1.365 1.00 89.88 113 CYS A N 1
ATOM 969 C CA . CYS A 1 113 ? 6.464 8.201 2.783 1.00 89.88 113 CYS A CA 1
ATOM 970 C C . CYS A 1 113 ? 5.302 7.423 3.430 1.00 89.88 113 CYS A C 1
ATOM 972 O O . CYS A 1 113 ? 5.443 6.865 4.518 1.00 89.88 113 CYS A O 1
ATOM 974 N N . LEU A 1 114 ? 4.150 7.347 2.755 1.00 92.38 114 LEU A N 1
ATOM 975 C CA . LEU A 1 114 ? 2.986 6.613 3.262 1.00 92.38 114 LEU A CA 1
ATOM 976 C C . LEU A 1 114 ? 3.193 5.093 3.225 1.00 92.38 114 LEU A C 1
ATOM 978 O O . LEU A 1 114 ? 2.721 4.393 4.117 1.00 92.38 114 LEU A O 1
ATOM 982 N N . SER A 1 115 ? 3.901 4.581 2.219 1.00 90.50 115 SER A N 1
ATOM 983 C CA . SER A 1 115 ? 4.237 3.162 2.104 1.00 90.50 115 SER A CA 1
ATOM 984 C C . SER A 1 115 ? 5.143 2.722 3.249 1.00 90.50 115 SER A C 1
ATOM 986 O O . SER A 1 115 ? 4.868 1.704 3.877 1.00 90.50 115 SER A O 1
ATOM 988 N N . GLU A 1 116 ? 6.181 3.500 3.561 1.00 89.88 116 GLU A N 1
ATOM 989 C CA . GLU A 1 116 ? 7.064 3.230 4.701 1.00 89.88 116 GLU A CA 1
ATOM 990 C C . GLU A 1 116 ? 6.304 3.265 6.026 1.00 89.88 116 GLU A C 1
ATOM 992 O O . GLU A 1 116 ? 6.506 2.411 6.887 1.00 89.88 116 GLU A O 1
ATOM 997 N N . LYS A 1 117 ? 5.382 4.220 6.179 1.00 89.81 117 LYS A N 1
ATOM 998 C CA . LYS A 1 117 ? 4.558 4.329 7.384 1.00 89.81 117 LYS A CA 1
ATOM 999 C C . LYS A 1 117 ? 3.638 3.119 7.583 1.00 89.81 117 LYS A C 1
ATOM 1001 O O . LYS A 1 117 ? 3.512 2.633 8.703 1.00 89.81 117 LYS A O 1
ATOM 1006 N N . LEU A 1 118 ? 3.003 2.641 6.512 1.00 88.75 118 LEU A N 1
ATOM 1007 C CA . LEU A 1 118 ? 2.014 1.557 6.564 1.00 88.75 118 LEU A CA 1
ATOM 1008 C C . LEU A 1 118 ? 2.635 0.158 6.574 1.00 88.75 118 LEU A C 1
ATOM 1010 O O . LEU A 1 118 ? 2.101 -0.748 7.209 1.00 88.75 118 LEU A O 1
ATOM 1014 N N . PHE A 1 119 ? 3.725 -0.039 5.834 1.00 86.56 119 PHE A N 1
ATOM 1015 C CA . PHE A 1 119 ? 4.306 -1.363 5.590 1.00 86.56 119 PHE A CA 1
ATOM 1016 C C . PHE A 1 119 ? 5.701 -1.535 6.197 1.00 86.56 119 PHE A C 1
ATOM 1018 O O . PHE A 1 119 ? 6.251 -2.634 6.139 1.00 86.56 119 PHE A O 1
ATOM 1025 N N . GLY A 1 120 ? 6.249 -0.483 6.805 1.00 85.81 120 GLY A N 1
ATOM 1026 C CA . GLY A 1 120 ? 7.625 -0.441 7.277 1.00 85.81 120 GLY A CA 1
ATOM 1027 C C . GLY A 1 120 ? 8.611 -0.061 6.172 1.00 85.81 120 GLY A C 1
ATOM 1028 O O . GLY A 1 120 ? 8.283 -0.016 4.984 1.00 85.81 120 GLY A O 1
ATOM 1029 N N . SER A 1 121 ? 9.848 0.220 6.577 1.00 79.38 121 SER A N 1
ATOM 1030 C CA . SER A 1 121 ? 10.962 0.427 5.654 1.00 79.38 121 SER A CA 1
ATOM 1031 C C . SER A 1 121 ? 11.296 -0.860 4.900 1.00 79.38 121 SER A C 1
ATOM 1033 O O . SER A 1 121 ? 11.062 -1.964 5.399 1.00 79.38 121 SER A O 1
ATOM 1035 N N . LEU A 1 122 ? 11.898 -0.727 3.715 1.00 72.38 122 LEU A N 1
ATOM 1036 C CA . LEU A 1 122 ? 12.463 -1.888 3.035 1.00 72.38 122 LEU A CA 1
ATOM 1037 C C . LEU A 1 122 ? 13.508 -2.562 3.931 1.00 72.38 122 LEU A C 1
ATOM 1039 O O . LEU A 1 122 ? 14.401 -1.907 4.462 1.00 72.38 122 LEU A O 1
ATOM 1043 N N . ASP A 1 123 ? 13.399 -3.879 4.046 1.00 76.31 123 ASP A N 1
ATOM 1044 C CA . ASP A 1 123 ? 14.426 -4.712 4.653 1.00 76.31 123 ASP A CA 1
ATOM 1045 C C . ASP A 1 123 ? 15.680 -4.694 3.758 1.00 76.31 123 ASP A C 1
ATOM 1047 O O . ASP A 1 123 ? 15.604 -4.967 2.552 1.00 76.31 123 ASP A O 1
ATOM 1051 N N . G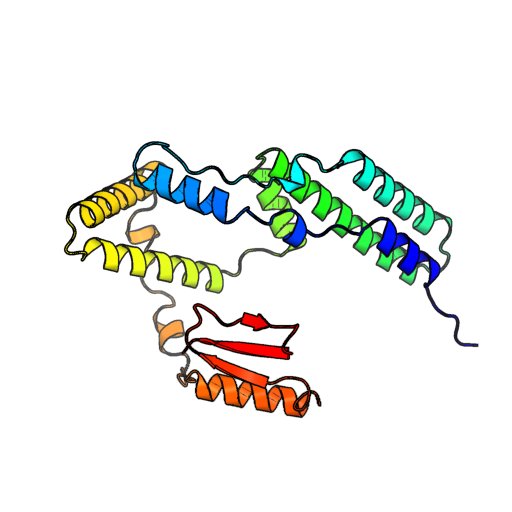LU A 1 124 ? 16.826 -4.332 4.341 1.00 72.50 124 GLU A N 1
ATOM 1052 C CA . GLU A 1 124 ? 18.098 -4.203 3.625 1.00 72.50 124 GLU A CA 1
ATOM 1053 C C . GLU A 1 124 ? 18.538 -5.521 2.977 1.00 72.50 124 GLU A C 1
ATOM 1055 O O . GLU A 1 124 ? 19.064 -5.499 1.862 1.00 72.50 124 GLU A O 1
ATOM 1060 N N . ASP A 1 125 ? 18.264 -6.669 3.603 1.00 67.38 125 ASP A N 1
ATOM 1061 C CA . ASP A 1 125 ? 18.599 -7.984 3.058 1.00 67.38 125 ASP A CA 1
ATOM 1062 C C . ASP A 1 125 ? 17.704 -8.317 1.859 1.00 67.38 125 ASP A C 1
ATOM 1064 O O . ASP A 1 125 ? 18.175 -8.830 0.836 1.00 67.38 125 ASP A O 1
ATOM 1068 N N . VAL A 1 126 ? 16.413 -7.975 1.936 1.00 67.44 126 VAL A N 1
ATOM 1069 C CA . VAL A 1 126 ? 15.468 -8.145 0.817 1.00 67.44 126 VAL A CA 1
ATOM 1070 C C . VAL A 1 126 ? 15.849 -7.240 -0.355 1.00 67.44 126 VAL A C 1
ATOM 1072 O O . VAL A 1 126 ? 15.832 -7.676 -1.516 1.00 67.44 126 VAL A O 1
ATOM 1075 N N . LEU A 1 127 ? 16.235 -5.995 -0.070 1.00 72.25 127 LEU A N 1
ATOM 1076 C CA . LEU A 1 127 ? 16.743 -5.067 -1.074 1.00 72.25 127 LEU A CA 1
ATOM 1077 C C . LEU A 1 127 ? 18.036 -5.600 -1.701 1.00 72.25 127 LEU A C 1
ATOM 1079 O O . LEU A 1 127 ? 18.134 -5.682 -2.927 1.00 72.25 127 LEU A O 1
ATOM 1083 N N . ALA A 1 128 ? 19.000 -6.032 -0.888 1.00 67.94 128 ALA A N 1
ATOM 1084 C CA . ALA A 1 128 ? 20.269 -6.583 -1.350 1.00 67.94 128 ALA A CA 1
ATOM 1085 C C . ALA A 1 128 ? 20.066 -7.826 -2.229 1.00 67.94 128 ALA A C 1
ATOM 1087 O O . ALA A 1 128 ? 20.692 -7.951 -3.285 1.00 67.94 128 ALA A O 1
ATOM 1088 N N . GLN A 1 129 ? 19.147 -8.718 -1.852 1.00 68.75 129 GLN A N 1
ATOM 1089 C CA . GLN A 1 129 ? 18.798 -9.895 -2.644 1.00 68.75 129 GLN A CA 1
ATOM 1090 C C . GLN A 1 129 ? 18.139 -9.517 -3.978 1.00 68.75 129 GLN A C 1
ATOM 1092 O O . GLN A 1 129 ? 18.445 -10.108 -5.019 1.00 68.75 129 GLN A O 1
ATOM 1097 N N . SER A 1 130 ? 17.261 -8.514 -3.974 1.00 70.50 130 SER A N 1
ATOM 1098 C CA . SER A 1 130 ? 16.618 -8.004 -5.190 1.00 70.50 130 SER A CA 1
ATOM 1099 C C . SER A 1 130 ? 17.650 -7.396 -6.143 1.00 70.50 130 SER A C 1
ATOM 1101 O O . SER A 1 130 ? 17.684 -7.740 -7.328 1.00 70.50 130 SER A O 1
ATOM 1103 N N . LEU A 1 131 ? 18.565 -6.580 -5.617 1.00 73.69 131 LEU A N 1
ATOM 1104 C CA . LEU A 1 131 ? 19.683 -6.003 -6.366 1.00 73.69 131 LEU A CA 1
ATOM 1105 C C . LEU A 1 131 ? 20.636 -7.079 -6.900 1.00 73.69 131 LEU A C 1
ATOM 1107 O O . LEU A 1 131 ? 21.088 -7.001 -8.045 1.00 73.69 131 LEU A O 1
ATOM 1111 N N . PHE A 1 132 ? 20.899 -8.128 -6.120 1.00 72.88 132 PHE A N 1
ATOM 1112 C CA . PHE A 1 132 ? 21.678 -9.279 -6.570 1.00 72.88 132 PHE A CA 1
ATOM 1113 C C . PHE A 1 132 ? 21.016 -9.982 -7.764 1.00 72.88 132 PHE A C 1
ATOM 1115 O O . PHE A 1 132 ? 21.681 -10.273 -8.759 1.00 72.88 132 PHE A O 1
ATOM 1122 N N . ASN A 1 133 ? 19.703 -10.205 -7.718 1.00 72.12 133 ASN A N 1
ATOM 1123 C CA . ASN A 1 133 ? 18.970 -10.832 -8.819 1.00 72.12 133 ASN A CA 1
ATOM 1124 C C . ASN A 1 133 ? 18.997 -9.968 -10.088 1.00 72.12 133 ASN A C 1
ATOM 1126 O O . ASN A 1 133 ? 19.214 -10.483 -11.190 1.00 72.12 133 ASN A O 1
ATOM 1130 N N . VAL A 1 134 ? 18.828 -8.648 -9.948 1.00 78.19 134 VAL A N 1
ATOM 1131 C CA . VAL A 1 134 ? 18.982 -7.692 -11.056 1.00 78.19 134 VAL A CA 1
ATOM 1132 C C . VAL A 1 134 ? 20.392 -7.786 -11.644 1.00 78.19 134 VAL A C 1
ATOM 1134 O O . VAL A 1 134 ? 20.547 -7.927 -12.858 1.00 78.19 134 VAL A O 1
ATOM 1137 N N . ARG A 1 135 ? 21.425 -7.817 -10.794 1.00 74.88 135 ARG A N 1
ATOM 1138 C CA . ARG A 1 135 ? 22.825 -7.982 -11.205 1.00 74.88 135 ARG A CA 1
ATOM 1139 C C . ARG A 1 135 ? 23.058 -9.259 -12.005 1.00 74.88 135 ARG A C 1
ATOM 1141 O O . ARG A 1 135 ? 23.692 -9.208 -13.061 1.00 74.88 135 ARG A O 1
ATOM 1148 N N . GLU A 1 136 ? 22.598 -10.404 -11.516 1.00 79.38 136 GLU A N 1
ATOM 1149 C CA . GLU A 1 136 ? 22.803 -11.680 -12.209 1.00 79.38 136 GLU A CA 1
ATOM 1150 C C . GLU A 1 136 ? 22.052 -11.718 -13.545 1.00 79.38 136 GLU A C 1
ATOM 1152 O O . GLU A 1 136 ? 22.581 -12.207 -14.548 1.00 79.38 136 GLU A O 1
ATOM 1157 N N . ASN A 1 137 ? 20.871 -11.097 -13.608 1.00 81.50 137 ASN A N 1
ATOM 1158 C CA . ASN A 1 137 ? 20.146 -10.911 -14.858 1.00 81.50 137 ASN A CA 1
ATOM 1159 C C . ASN A 1 137 ? 20.926 -10.058 -15.862 1.00 81.50 137 ASN A C 1
ATOM 1161 O O . ASN A 1 137 ? 21.083 -10.486 -17.006 1.00 81.50 137 ASN A O 1
ATOM 1165 N N . ILE A 1 138 ? 21.465 -8.911 -15.443 1.00 84.25 138 ILE A N 1
ATOM 1166 C CA . ILE A 1 138 ? 22.298 -8.050 -16.294 1.00 84.25 138 ILE A CA 1
ATOM 1167 C C . ILE A 1 138 ? 23.513 -8.830 -16.813 1.00 84.25 138 ILE A C 1
ATOM 1169 O O . ILE A 1 138 ? 23.727 -8.903 -18.023 1.00 84.25 138 ILE A O 1
ATOM 1173 N N . LYS A 1 139 ? 24.270 -9.504 -15.933 1.00 81.62 139 LYS A N 1
ATOM 1174 C CA . LYS A 1 139 ? 25.435 -10.320 -16.330 1.00 81.62 139 LYS A CA 1
ATOM 1175 C C . LYS A 1 139 ? 25.070 -11.392 -17.355 1.00 81.62 139 LYS A C 1
ATOM 1177 O O . LYS A 1 139 ? 25.802 -11.606 -18.323 1.00 81.62 139 LYS A O 1
ATOM 1182 N N . ARG A 1 140 ? 23.940 -12.074 -17.155 1.00 83.50 140 ARG A N 1
ATOM 1183 C CA . ARG A 1 140 ? 23.436 -13.091 -18.084 1.00 83.50 140 ARG A CA 1
ATOM 1184 C C . ARG A 1 140 ? 23.072 -12.482 -19.439 1.00 83.50 140 ARG A C 1
ATOM 1186 O O . ARG A 1 140 ? 23.408 -13.067 -20.467 1.00 83.50 140 ARG A O 1
ATOM 1193 N N . ARG A 1 141 ? 22.419 -11.316 -19.456 1.00 85.94 141 ARG A N 1
ATOM 1194 C CA . ARG A 1 141 ? 22.004 -10.617 -20.684 1.00 85.94 141 ARG A CA 1
ATOM 1195 C C . ARG A 1 141 ? 23.191 -10.034 -21.458 1.00 85.94 141 ARG A C 1
ATOM 1197 O O . ARG A 1 141 ? 23.209 -10.167 -22.677 1.00 85.94 141 ARG A O 1
ATOM 1204 N N . LEU A 1 142 ? 24.235 -9.551 -20.781 1.00 86.19 142 LEU A N 1
ATOM 1205 C CA . LEU A 1 142 ? 25.504 -9.164 -21.418 1.00 86.19 142 LEU A CA 1
ATOM 1206 C C . LEU A 1 142 ? 26.171 -10.341 -22.148 1.00 86.19 142 LEU A C 1
ATOM 1208 O O . LEU A 1 142 ? 26.701 -10.198 -23.248 1.00 86.19 142 LEU A O 1
ATOM 1212 N N . ARG A 1 143 ? 26.090 -11.551 -21.584 1.00 88.38 143 ARG A N 1
ATOM 1213 C CA . ARG A 1 143 ? 26.612 -12.778 -22.215 1.00 88.38 143 ARG A CA 1
ATOM 1214 C C . ARG A 1 143 ? 25.687 -13.360 -23.287 1.00 88.38 143 ARG A C 1
ATOM 1216 O O . ARG A 1 143 ? 26.021 -14.384 -23.884 1.00 88.38 143 ARG A O 1
ATOM 1223 N N . SER A 1 144 ? 24.542 -12.731 -23.558 1.00 85.69 144 SER A N 1
ATOM 1224 C CA . SER A 1 144 ? 23.602 -13.187 -24.583 1.00 85.69 144 SER A CA 1
ATOM 1225 C C . SER A 1 144 ? 24.280 -13.270 -25.950 1.00 85.69 144 SER A C 1
ATOM 1227 O O . SER A 1 144 ? 25.049 -12.385 -26.326 1.00 85.69 144 SER A O 1
ATOM 1229 N N . LYS A 1 145 ? 23.984 -14.323 -26.720 1.00 84.19 145 LYS A N 1
ATOM 1230 C CA . LYS A 1 145 ? 24.417 -14.442 -28.125 1.00 84.19 145 LYS A CA 1
ATOM 1231 C C . LYS A 1 145 ? 23.654 -13.484 -29.050 1.00 84.19 145 LYS A C 1
ATOM 1233 O O . LYS A 1 145 ? 24.113 -13.207 -30.153 1.00 84.19 145 LYS A O 1
ATOM 1238 N N . ASN A 1 146 ? 22.507 -12.966 -28.604 1.00 89.31 146 ASN A N 1
ATOM 1239 C CA . ASN A 1 146 ? 21.741 -11.967 -29.338 1.00 89.31 146 ASN A CA 1
ATOM 1240 C C . ASN A 1 146 ? 22.398 -10.585 -29.169 1.00 89.31 146 ASN A C 1
ATOM 1242 O O . ASN A 1 146 ? 22.374 -10.016 -28.075 1.00 89.31 146 ASN A O 1
ATOM 1246 N N . LYS A 1 147 ? 22.966 -10.052 -30.262 1.00 84.25 147 LYS A N 1
ATOM 1247 C CA . LYS A 1 147 ? 23.656 -8.751 -30.285 1.00 84.25 147 LYS A CA 1
ATOM 1248 C C . LYS A 1 147 ? 22.759 -7.587 -29.851 1.00 84.25 147 LYS A C 1
ATOM 1250 O O . LYS A 1 147 ? 23.250 -6.732 -29.126 1.00 84.25 147 LYS A O 1
ATOM 1255 N N . LYS A 1 148 ? 21.467 -7.581 -30.221 1.00 80.06 148 LYS A N 1
ATOM 1256 C CA . LYS A 1 148 ? 20.518 -6.532 -29.799 1.00 80.06 148 LYS A CA 1
ATOM 1257 C C . LYS A 1 148 ? 20.368 -6.541 -28.278 1.00 80.06 148 LYS A C 1
ATOM 1259 O O . LYS A 1 148 ? 20.599 -5.533 -27.633 1.00 80.06 148 LYS A O 1
ATOM 1264 N N . VAL A 1 149 ? 20.107 -7.714 -27.694 1.00 77.31 149 VAL A N 1
ATOM 1265 C CA . VAL A 1 149 ? 19.970 -7.867 -26.232 1.00 77.31 149 VAL A CA 1
ATOM 1266 C C . VAL A 1 149 ? 21.228 -7.409 -25.492 1.00 77.31 149 VAL A C 1
ATOM 1268 O O . VAL A 1 149 ? 21.118 -6.744 -24.466 1.00 77.31 149 VAL A O 1
ATOM 1271 N N . ARG A 1 150 ? 22.417 -7.751 -26.001 1.00 86.88 150 ARG A N 1
ATOM 1272 C CA . ARG A 1 150 ? 23.685 -7.311 -25.405 1.00 86.88 150 ARG A CA 1
ATOM 1273 C C . ARG A 1 150 ? 23.836 -5.788 -25.466 1.00 86.88 150 ARG A C 1
ATOM 1275 O O . ARG A 1 150 ? 24.071 -5.186 -24.427 1.00 86.88 150 ARG A O 1
ATOM 1282 N N . SER A 1 151 ? 23.630 -5.193 -26.642 1.00 81.25 151 SER A N 1
ATOM 1283 C CA . SER A 1 151 ? 23.745 -3.746 -26.864 1.00 81.25 151 SER A CA 1
ATOM 1284 C C . SER A 1 151 ? 22.769 -2.944 -26.001 1.00 81.25 151 SER A C 1
ATOM 1286 O O . SER A 1 151 ? 23.167 -1.968 -25.378 1.00 81.25 151 SER A O 1
ATOM 1288 N N . GLU A 1 152 ? 21.507 -3.371 -25.900 1.00 82.44 152 GLU A N 1
ATOM 1289 C CA . GLU A 1 152 ? 20.525 -2.694 -25.041 1.00 82.44 152 GLU A CA 1
ATOM 1290 C C . GLU A 1 152 ? 20.876 -2.819 -23.557 1.00 82.44 152 GLU A C 1
ATOM 1292 O O . GLU A 1 152 ? 20.677 -1.889 -22.780 1.00 82.44 152 GLU A O 1
ATOM 1297 N N . THR A 1 153 ? 21.451 -3.954 -23.151 1.00 85.06 153 THR A N 1
ATOM 1298 C CA . THR A 1 153 ? 21.920 -4.128 -21.770 1.00 85.06 153 THR A CA 1
ATOM 1299 C C . THR A 1 153 ? 23.095 -3.192 -21.466 1.00 85.06 153 THR A C 1
ATOM 1301 O O . THR A 1 153 ? 23.150 -2.623 -20.381 1.00 85.06 153 THR A O 1
ATOM 1304 N N . GLU A 1 154 ? 24.020 -3.003 -22.411 1.00 86.00 154 GLU A N 1
ATOM 1305 C CA . GLU A 1 154 ? 25.130 -2.046 -22.287 1.00 86.00 154 GLU A CA 1
ATOM 1306 C C . GLU A 1 154 ? 24.621 -0.597 -22.216 1.00 86.00 154 GLU A C 1
ATOM 1308 O O . GLU A 1 154 ? 25.053 0.161 -21.346 1.00 86.00 154 GLU A O 1
ATOM 1313 N N . ASN A 1 155 ? 23.644 -0.234 -23.056 1.00 84.19 155 ASN A N 1
ATOM 1314 C CA . ASN A 1 155 ? 22.984 1.074 -23.019 1.00 84.19 155 ASN A CA 1
ATOM 1315 C C . ASN A 1 155 ? 22.280 1.322 -21.680 1.00 84.19 155 ASN A C 1
ATOM 1317 O O . ASN A 1 155 ? 22.415 2.399 -21.101 1.00 84.19 155 ASN A O 1
ATOM 1321 N N . PHE A 1 156 ? 21.573 0.317 -21.161 1.00 81.44 156 PHE A N 1
ATOM 1322 C CA . PHE A 1 156 ? 20.906 0.394 -19.866 1.00 81.44 156 PHE A CA 1
ATOM 1323 C C . PHE A 1 156 ? 21.900 0.606 -18.718 1.00 81.44 156 PHE A C 1
ATOM 1325 O O . PHE A 1 156 ? 21.677 1.468 -17.875 1.00 81.44 156 PHE A O 1
ATOM 1332 N N . ILE A 1 157 ? 23.027 -0.117 -18.699 1.00 83.06 157 ILE A N 1
ATOM 1333 C CA . ILE A 1 157 ? 24.083 0.098 -17.693 1.00 83.06 157 ILE A CA 1
ATOM 1334 C C . ILE A 1 157 ? 24.607 1.532 -17.769 1.00 83.06 157 ILE A C 1
ATOM 1336 O O . ILE A 1 157 ? 24.695 2.204 -16.746 1.00 83.06 157 ILE A O 1
ATOM 1340 N N . LYS A 1 158 ? 24.896 2.020 -18.979 1.00 79.88 158 LYS A N 1
ATOM 1341 C CA . LYS A 1 158 ? 25.384 3.386 -19.185 1.00 79.88 158 LYS A CA 1
ATOM 1342 C C . LYS A 1 158 ? 24.382 4.432 -18.692 1.00 79.88 158 LYS A C 1
ATOM 1344 O O . LYS A 1 158 ? 24.790 5.414 -18.080 1.00 79.88 158 LYS A O 1
ATOM 1349 N N . TYR A 1 159 ? 23.088 4.213 -18.928 1.00 77.38 159 TYR A N 1
ATOM 1350 C CA . TYR A 1 159 ? 22.010 5.059 -18.413 1.00 77.38 159 TYR A CA 1
ATOM 1351 C C . TYR A 1 159 ? 21.978 5.077 -16.878 1.00 77.38 159 TYR A C 1
ATOM 1353 O O . TYR A 1 159 ? 21.933 6.148 -16.277 1.00 77.38 159 TYR A O 1
ATOM 1361 N N . LEU A 1 160 ? 22.088 3.910 -16.232 1.00 74.94 160 LEU A N 1
ATOM 1362 C CA . LEU A 1 160 ? 22.158 3.825 -14.768 1.00 74.94 160 LEU A CA 1
ATOM 1363 C C . LEU A 1 160 ? 23.365 4.587 -14.195 1.00 74.94 160 LEU A C 1
ATOM 1365 O O . LEU A 1 160 ? 23.250 5.242 -13.161 1.00 74.94 160 LEU A O 1
ATOM 1369 N N . GLU A 1 161 ? 24.510 4.531 -14.876 1.00 72.62 161 GLU A N 1
ATOM 1370 C CA . GLU A 1 161 ? 25.719 5.261 -14.483 1.00 72.62 161 GLU A CA 1
ATOM 1371 C C . GLU A 1 161 ? 25.567 6.782 -14.612 1.00 72.62 161 GLU A C 1
ATOM 1373 O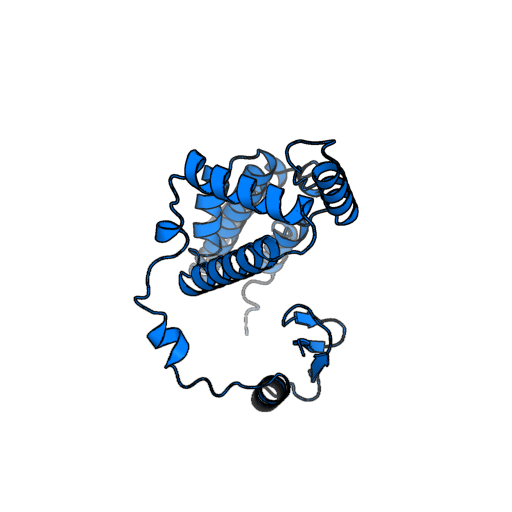 O . GLU A 1 161 ? 26.100 7.516 -13.780 1.00 72.62 161 GLU A O 1
ATOM 1378 N N . THR A 1 162 ? 24.845 7.255 -15.633 1.00 72.69 162 THR A N 1
ATOM 1379 C CA . THR A 1 162 ? 24.697 8.692 -15.924 1.00 72.69 162 THR A CA 1
ATOM 1380 C C . THR A 1 162 ? 23.610 9.362 -15.094 1.00 72.69 162 THR A C 1
ATOM 1382 O O . THR A 1 162 ? 23.872 10.409 -14.513 1.00 72.69 162 THR A O 1
ATOM 1385 N N . GLU A 1 163 ? 22.419 8.771 -15.002 1.00 64.25 163 GLU A N 1
ATOM 1386 C CA . GLU A 1 163 ? 21.279 9.407 -14.322 1.00 64.25 163 GLU A CA 1
ATOM 1387 C C . GLU A 1 163 ? 21.332 9.261 -12.803 1.00 64.25 163 GLU A C 1
ATOM 1389 O O . GLU A 1 163 ? 20.959 10.165 -12.061 1.00 64.25 163 GLU A O 1
ATOM 1394 N N . PHE A 1 164 ? 21.827 8.127 -12.314 1.00 58.94 164 PHE A N 1
ATOM 1395 C CA . PHE A 1 164 ? 21.746 7.805 -10.891 1.00 58.94 164 PHE A CA 1
ATOM 1396 C C . PHE A 1 164 ? 23.106 7.903 -10.184 1.00 58.94 164 PHE A C 1
ATOM 1398 O O . PHE A 1 164 ? 23.217 7.553 -9.011 1.00 58.94 164 PHE A O 1
ATOM 1405 N N . SER A 1 165 ? 24.159 8.362 -10.881 1.00 56.59 165 SER A N 1
ATOM 1406 C CA . SER A 1 165 ? 25.551 8.361 -10.391 1.00 56.59 165 SER A CA 1
ATOM 1407 C C . SER A 1 165 ? 25.991 7.004 -9.818 1.00 56.59 165 SER A C 1
ATOM 1409 O O . SER A 1 165 ? 26.904 6.915 -8.986 1.00 56.59 165 SER A O 1
ATOM 1411 N N . VAL A 1 166 ? 25.337 5.916 -10.238 1.00 54.44 166 VAL A N 1
ATOM 1412 C CA . VAL A 1 166 ? 25.634 4.584 -9.722 1.00 54.44 166 VAL A CA 1
ATOM 1413 C C . VAL A 1 166 ? 26.705 3.994 -10.611 1.00 54.44 166 VAL A C 1
ATOM 1415 O O . VAL A 1 166 ? 26.449 3.477 -11.690 1.00 54.44 166 VAL A O 1
ATOM 1418 N N . THR A 1 167 ? 27.949 4.081 -10.156 1.00 47.75 167 THR A N 1
ATOM 1419 C CA . THR A 1 167 ? 29.039 3.346 -10.798 1.00 47.75 167 THR A CA 1
ATOM 1420 C C . THR A 1 167 ? 28.784 1.842 -10.671 1.00 47.75 167 THR A C 1
ATOM 1422 O O . THR A 1 167 ? 28.163 1.416 -9.694 1.00 47.75 167 THR A O 1
ATOM 1425 N N . PRO A 1 168 ? 29.342 0.988 -11.546 1.00 46.50 168 PRO A N 1
ATOM 1426 C CA . PRO A 1 168 ? 29.328 -0.454 -11.338 1.00 46.50 168 PRO A CA 1
ATOM 1427 C C . PRO A 1 168 ? 29.812 -0.820 -9.931 1.00 46.50 168 PRO A C 1
ATOM 1429 O O . PRO A 1 168 ? 29.271 -1.723 -9.324 1.00 46.50 168 PRO A O 1
ATOM 1432 N N . ARG A 1 169 ? 30.753 -0.075 -9.338 1.00 40.56 169 ARG A N 1
ATOM 1433 C CA . ARG A 1 169 ? 31.182 -0.261 -7.937 1.00 40.56 169 ARG A CA 1
ATOM 1434 C C . ARG A 1 169 ? 30.131 0.099 -6.875 1.00 40.56 169 ARG A C 1
ATOM 1436 O O . ARG A 1 169 ? 30.154 -0.512 -5.815 1.00 40.56 169 ARG A O 1
ATOM 1443 N N . ASN A 1 170 ? 29.220 1.031 -7.143 1.00 42.88 170 ASN A N 1
ATOM 1444 C CA . ASN A 1 170 ? 28.117 1.392 -6.241 1.00 42.88 170 ASN A CA 1
ATOM 1445 C C . ASN A 1 170 ? 26.863 0.524 -6.469 1.00 42.88 170 ASN A C 1
ATOM 1447 O O . ASN A 1 170 ? 26.124 0.272 -5.526 1.00 42.88 170 ASN A O 1
ATOM 1451 N N . ILE A 1 171 ? 26.654 0.002 -7.687 1.00 45.00 171 ILE A N 1
ATOM 1452 C CA . ILE A 1 171 ? 25.664 -1.057 -7.985 1.00 45.00 171 ILE A CA 1
ATOM 1453 C C . ILE A 1 171 ? 26.163 -2.406 -7.431 1.00 45.00 171 ILE A C 1
ATOM 1455 O O . ILE A 1 171 ? 25.389 -3.289 -7.060 1.00 45.00 171 ILE A O 1
ATOM 1459 N N . PHE A 1 172 ? 27.485 -2.583 -7.388 1.00 48.38 172 PHE A N 1
ATOM 1460 C CA . PHE A 1 172 ? 28.181 -3.776 -6.923 1.00 48.38 172 PHE A CA 1
ATOM 1461 C C . PHE A 1 172 ? 29.076 -3.424 -5.731 1.00 48.38 172 PHE A C 1
ATOM 1463 O O . PHE A 1 172 ? 30.301 -3.418 -5.897 1.00 48.38 172 PHE A O 1
ATOM 1470 N N . PRO A 1 173 ? 28.513 -3.171 -4.534 1.00 38.94 173 PRO A N 1
ATOM 1471 C CA . PRO A 1 173 ? 29.340 -2.977 -3.355 1.00 38.94 173 PRO A CA 1
ATOM 1472 C C . PRO A 1 173 ? 30.276 -4.182 -3.213 1.00 38.94 173 PRO A C 1
ATOM 1474 O O . PRO A 1 173 ? 29.856 -5.348 -3.254 1.00 38.94 173 PRO A O 1
ATOM 1477 N N . HIS A 1 174 ? 31.576 -3.895 -3.134 1.00 41.28 174 HIS A N 1
ATOM 1478 C CA . HIS A 1 174 ? 32.569 -4.889 -2.769 1.00 41.28 174 HIS A CA 1
ATOM 1479 C C . HIS A 1 174 ? 32.205 -5.404 -1.377 1.00 41.28 174 HIS A C 1
ATOM 1481 O O . HIS A 1 174 ? 32.303 -4.680 -0.396 1.00 41.28 174 HIS A O 1
ATOM 1487 N N . SER A 1 175 ? 31.741 -6.654 -1.333 1.00 49.41 175 SER A N 1
ATOM 1488 C CA . SER A 1 175 ? 32.103 -7.635 -0.310 1.00 49.41 175 SER A CA 1
ATOM 1489 C C . SER A 1 175 ? 32.410 -7.057 1.078 1.00 49.41 175 SER A C 1
ATOM 1491 O O . SER A 1 175 ? 33.573 -7.006 1.465 1.00 49.41 175 SER A O 1
ATOM 1493 N N . HIS A 1 176 ? 31.378 -6.715 1.849 1.00 40.59 176 HIS A N 1
ATOM 1494 C CA . HIS A 1 176 ? 31.498 -6.772 3.309 1.00 40.59 176 HIS A CA 1
ATOM 1495 C C . HIS A 1 176 ? 30.520 -7.723 4.005 1.00 40.59 176 HIS A C 1
ATOM 1497 O O . HIS A 1 176 ? 30.787 -8.087 5.140 1.00 40.59 176 HIS A O 1
ATOM 1503 N N . ASP A 1 177 ? 29.539 -8.292 3.291 1.00 41.38 177 ASP A N 1
ATOM 1504 C CA . ASP A 1 177 ? 28.726 -9.408 3.816 1.00 41.38 177 ASP A CA 1
ATOM 1505 C C . ASP A 1 177 ? 28.548 -10.587 2.846 1.00 41.38 177 ASP A C 1
ATOM 1507 O O . ASP A 1 177 ? 27.768 -11.509 3.087 1.00 41.38 177 ASP A O 1
ATOM 1511 N N . GLN A 1 178 ? 29.340 -10.654 1.767 1.00 43.91 178 GLN A N 1
ATOM 1512 C CA . GLN A 1 178 ? 29.321 -11.842 0.902 1.00 43.91 178 GLN A CA 1
ATOM 1513 C C . GLN A 1 178 ? 29.809 -13.102 1.625 1.00 43.91 178 GLN A C 1
ATOM 1515 O O . GLN A 1 178 ? 29.356 -14.193 1.286 1.00 43.91 178 GLN A O 1
ATOM 1520 N N . GLU A 1 179 ? 30.679 -12.969 2.632 1.00 39.56 179 GLU A N 1
ATOM 1521 C CA . GLU A 1 179 ? 31.086 -14.098 3.470 1.00 39.56 179 GLU A CA 1
ATOM 1522 C C . GLU A 1 179 ? 30.051 -14.466 4.530 1.00 39.56 179 GLU A C 1
ATOM 1524 O O . GLU A 1 179 ? 29.902 -15.653 4.772 1.00 39.56 179 GLU A O 1
ATOM 1529 N N . LYS A 1 180 ? 29.251 -13.553 5.098 1.00 40.38 180 LYS A N 1
ATOM 1530 C CA . LYS A 1 180 ? 28.152 -13.968 5.995 1.00 40.38 180 LYS A CA 1
ATOM 1531 C C . LYS A 1 180 ? 27.003 -14.636 5.237 1.00 40.38 180 LYS A C 1
ATOM 1533 O O . LYS A 1 180 ? 26.482 -15.648 5.699 1.00 40.38 180 LYS A O 1
ATOM 1538 N N . ILE A 1 181 ? 26.697 -14.176 4.021 1.00 44.16 181 ILE A N 1
ATOM 1539 C CA . ILE A 1 181 ? 25.701 -14.810 3.135 1.00 44.16 181 ILE A CA 1
ATOM 1540 C C . ILE A 1 181 ? 26.210 -16.160 2.567 1.00 44.16 181 ILE A C 1
ATOM 1542 O O . ILE A 1 181 ? 25.403 -17.032 2.213 1.00 44.16 181 ILE A O 1
ATOM 1546 N N . ARG A 1 182 ? 27.538 -16.372 2.493 1.00 38.78 182 ARG A N 1
ATOM 1547 C CA . ARG A 1 182 ? 28.170 -17.664 2.132 1.00 38.78 182 ARG A CA 1
ATOM 1548 C C . ARG A 1 182 ? 28.423 -18.606 3.317 1.00 38.78 182 ARG A C 1
ATOM 1550 O O . ARG A 1 182 ? 28.337 -19.811 3.111 1.00 38.78 182 ARG A O 1
ATOM 1557 N N . ASN A 1 183 ? 28.737 -18.084 4.505 1.00 34.56 183 ASN A N 1
ATOM 1558 C CA . ASN A 1 183 ? 29.219 -18.845 5.670 1.00 34.56 183 ASN A CA 1
ATOM 1559 C C . ASN A 1 183 ? 28.180 -19.017 6.780 1.00 34.56 183 ASN A C 1
ATOM 1561 O O . ASN A 1 183 ? 28.430 -19.772 7.722 1.00 34.56 183 ASN A O 1
ATOM 1565 N N . GLY A 1 184 ? 26.995 -18.406 6.682 1.00 35.28 184 GLY A N 1
ATOM 1566 C CA . GLY A 1 184 ? 25.834 -19.009 7.324 1.00 35.28 184 GLY A CA 1
ATOM 1567 C C . GLY A 1 184 ? 25.750 -20.423 6.768 1.00 35.28 184 GLY A C 1
ATOM 1568 O O . GLY A 1 184 ? 25.629 -20.564 5.554 1.00 35.28 184 GLY A O 1
ATOM 1569 N N . LYS A 1 185 ? 25.926 -21.450 7.612 1.00 36.69 185 LYS A N 1
ATOM 1570 C CA . LYS A 1 185 ? 25.764 -22.862 7.243 1.00 36.69 185 LYS A CA 1
ATOM 1571 C C . LYS A 1 185 ? 24.396 -23.019 6.581 1.00 36.69 185 LYS A C 1
ATOM 1573 O O . LYS A 1 185 ? 23.407 -23.318 7.239 1.00 36.69 185 LYS A O 1
ATOM 1578 N N . LYS A 1 186 ? 24.341 -22.800 5.270 1.00 43.09 186 LYS A N 1
ATOM 1579 C CA . LYS A 1 186 ? 23.242 -23.187 4.415 1.00 43.09 186 LYS A CA 1
ATOM 1580 C C . LYS A 1 186 ? 23.308 -24.701 4.430 1.00 43.09 186 LYS A C 1
ATOM 1582 O O . LYS A 1 186 ? 24.002 -25.306 3.619 1.00 43.09 186 LYS A O 1
ATOM 1587 N N . SER A 1 187 ? 22.568 -25.331 5.337 1.00 43.84 187 SER A N 1
ATOM 1588 C CA . SER A 1 187 ? 21.830 -26.490 4.866 1.00 43.84 187 SER A CA 1
ATOM 1589 C C . SER A 1 187 ? 21.034 -25.956 3.681 1.00 43.84 187 SER A C 1
ATOM 1591 O O . SER A 1 187 ? 20.106 -25.168 3.867 1.00 43.84 187 SER A O 1
ATOM 1593 N N . HIS A 1 188 ? 21.485 -26.232 2.458 1.00 51.03 188 HIS A N 1
ATOM 1594 C CA . HIS A 1 188 ? 20.637 -26.063 1.294 1.00 51.03 188 HIS A CA 1
ATOM 1595 C C . HIS A 1 188 ? 19.457 -26.996 1.528 1.00 51.03 188 HIS A C 1
ATOM 1597 O O . HIS A 1 188 ? 19.537 -28.176 1.213 1.00 51.03 188 HIS A O 1
ATOM 1603 N N . LEU A 1 189 ? 18.420 -26.479 2.189 1.00 63.75 189 LEU A N 1
ATOM 1604 C CA . LEU A 1 189 ? 17.144 -27.150 2.277 1.00 63.75 189 LEU A CA 1
ATOM 1605 C C . LEU A 1 189 ? 16.631 -27.130 0.844 1.00 63.75 189 LEU A C 1
ATOM 1607 O O . LEU A 1 189 ? 16.307 -26.068 0.307 1.00 63.75 189 LEU A O 1
ATOM 1611 N N . GLY A 1 190 ? 16.678 -28.288 0.193 1.00 81.88 190 GLY A N 1
ATOM 1612 C CA . GLY A 1 190 ? 16.071 -28.451 -1.114 1.00 81.88 190 GLY A CA 1
ATOM 1613 C C . GLY A 1 190 ? 14.564 -28.192 -1.024 1.00 81.88 190 GLY A C 1
ATOM 1614 O O . GLY A 1 190 ? 14.002 -28.171 0.075 1.00 81.88 190 GLY A O 1
ATOM 1615 N N . PRO A 1 191 ? 13.871 -28.046 -2.160 1.00 84.62 191 PRO A N 1
ATOM 1616 C CA . PRO A 1 191 ? 12.414 -27.900 -2.184 1.00 84.62 191 PRO A CA 1
ATOM 1617 C C . PRO A 1 191 ? 11.683 -28.954 -1.334 1.00 84.62 191 PRO A C 1
ATOM 1619 O O . PRO A 1 191 ? 10.703 -28.644 -0.661 1.00 84.62 191 PRO A O 1
ATOM 1622 N N . GLU A 1 192 ? 12.211 -30.181 -1.293 1.00 87.94 192 GLU A N 1
ATOM 1623 C CA . GLU A 1 192 ? 11.685 -31.277 -0.469 1.00 87.94 192 GLU A CA 1
ATOM 1624 C C . GLU A 1 192 ? 11.980 -31.127 1.030 1.00 87.94 192 GLU A C 1
ATOM 1626 O O . GLU A 1 1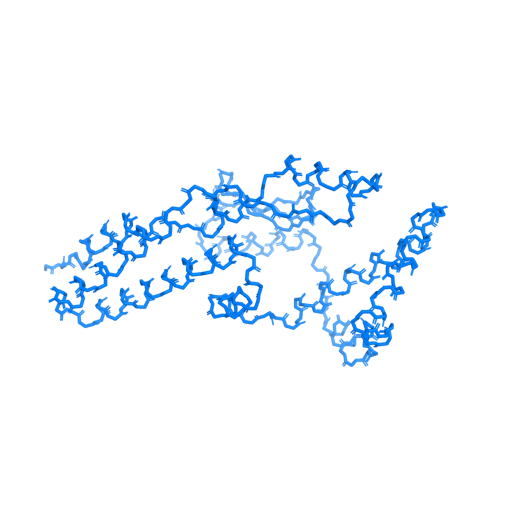92 ? 11.174 -31.529 1.867 1.00 87.94 192 GLU A O 1
ATOM 1631 N N . ASP A 1 193 ? 13.103 -30.511 1.400 1.00 85.50 193 ASP A N 1
ATOM 1632 C CA . ASP A 1 193 ? 13.383 -30.207 2.801 1.00 85.50 193 ASP A CA 1
ATOM 1633 C C . ASP A 1 193 ? 12.486 -29.070 3.302 1.00 85.50 193 ASP A C 1
ATOM 1635 O O . ASP A 1 193 ? 11.952 -29.154 4.405 1.00 85.50 193 ASP A O 1
ATOM 1639 N N . ILE A 1 194 ? 12.253 -28.045 2.471 1.00 86.06 194 ILE A N 1
ATOM 1640 C CA . ILE A 1 194 ? 11.296 -26.968 2.764 1.00 86.06 194 ILE A CA 1
ATOM 1641 C C . ILE A 1 194 ? 9.893 -27.557 2.924 1.00 86.06 194 ILE A C 1
ATOM 1643 O O . ILE A 1 194 ? 9.204 -27.246 3.894 1.00 86.06 194 ILE A O 1
ATOM 1647 N N . LYS A 1 195 ? 9.483 -28.447 2.011 1.00 92.75 195 LYS A N 1
ATOM 1648 C CA . LYS A 1 195 ? 8.207 -29.162 2.107 1.00 92.75 195 LYS A CA 1
ATOM 1649 C C . LYS A 1 195 ? 8.086 -29.902 3.440 1.00 92.75 195 LYS A C 1
ATOM 1651 O O . LYS A 1 195 ? 7.083 -29.732 4.128 1.00 92.75 195 LYS A O 1
ATOM 1656 N N . ARG A 1 196 ? 9.114 -30.661 3.832 1.00 90.88 196 ARG A N 1
ATOM 1657 C CA . ARG A 1 196 ? 9.134 -31.418 5.092 1.00 90.88 196 ARG A CA 1
ATOM 1658 C C . ARG A 1 196 ? 9.001 -30.515 6.320 1.00 90.88 196 ARG A C 1
ATOM 1660 O O . ARG A 1 196 ? 8.213 -30.825 7.209 1.00 90.88 196 ARG A O 1
ATOM 1667 N N . GLU A 1 197 ? 9.735 -29.405 6.375 1.00 89.56 197 GLU A N 1
ATOM 1668 C CA . GLU A 1 197 ? 9.659 -28.458 7.499 1.00 89.56 197 GLU A CA 1
ATOM 1669 C C . GLU A 1 197 ? 8.286 -27.777 7.587 1.00 89.56 197 GLU A C 1
ATOM 1671 O O . GLU A 1 197 ? 7.724 -27.626 8.673 1.00 89.56 197 GLU A O 1
ATOM 1676 N N . VAL A 1 198 ? 7.702 -27.417 6.441 1.00 91.00 198 VAL A N 1
ATOM 1677 C CA . VAL A 1 198 ? 6.356 -26.835 6.373 1.00 91.00 198 VAL A CA 1
ATOM 1678 C C . VAL A 1 198 ? 5.299 -27.839 6.833 1.00 91.00 198 VAL A C 1
ATOM 1680 O O . VAL A 1 198 ? 4.435 -27.494 7.637 1.00 91.00 198 VAL A O 1
ATOM 1683 N N . GLU A 1 199 ? 5.369 -29.088 6.375 1.00 92.94 199 GLU A N 1
ATOM 1684 C CA . GLU A 1 199 ? 4.435 -30.137 6.797 1.00 92.94 199 GLU A CA 1
ATOM 1685 C C . GLU A 1 199 ? 4.573 -30.450 8.296 1.00 92.94 199 GLU A C 1
ATOM 1687 O O . GLU A 1 199 ? 3.567 -30.653 8.978 1.00 92.94 199 GLU A O 1
ATOM 1692 N N . ALA A 1 200 ? 5.791 -30.406 8.846 1.00 88.56 200 ALA A N 1
ATOM 1693 C CA . ALA A 1 200 ? 6.014 -30.520 10.286 1.00 88.56 200 ALA A CA 1
ATOM 1694 C C . ALA A 1 200 ? 5.413 -29.334 11.064 1.00 88.56 200 ALA A C 1
ATOM 1696 O O . ALA A 1 200 ? 4.882 -29.515 12.163 1.00 88.56 200 ALA A O 1
ATOM 1697 N N . ALA A 1 201 ? 5.456 -28.121 10.504 1.00 88.75 201 ALA A N 1
ATOM 1698 C CA . ALA A 1 201 ? 4.792 -26.956 11.082 1.00 88.75 201 ALA A CA 1
ATOM 1699 C C . ALA A 1 201 ? 3.259 -27.083 11.030 1.00 88.75 201 ALA A C 1
ATOM 1701 O O . ALA A 1 201 ? 2.594 -26.760 12.014 1.00 88.75 201 ALA A O 1
ATOM 1702 N N . PHE A 1 202 ? 2.691 -27.612 9.940 1.00 94.50 202 PHE A N 1
ATOM 1703 C CA . PHE A 1 202 ? 1.254 -27.897 9.850 1.00 94.50 202 PHE A CA 1
ATOM 1704 C C . PHE A 1 202 ? 0.793 -28.906 10.903 1.00 94.50 202 PHE A C 1
ATOM 1706 O O . PHE A 1 202 ? -0.291 -28.744 11.463 1.00 94.50 202 PHE A O 1
ATOM 1713 N N . ASP A 1 203 ? 1.620 -29.907 11.208 1.00 91.50 203 ASP A N 1
ATOM 1714 C CA . ASP A 1 203 ? 1.359 -30.881 12.272 1.00 91.50 203 ASP A CA 1
ATOM 1715 C C . ASP A 1 203 ? 1.322 -30.206 13.651 1.00 91.50 203 ASP A C 1
ATOM 1717 O O . ASP A 1 203 ? 0.335 -30.303 14.377 1.00 91.50 203 ASP A O 1
ATOM 1721 N N . LYS A 1 204 ? 2.347 -29.403 13.969 1.00 88.25 204 LYS A N 1
ATOM 1722 C CA . LYS A 1 204 ? 2.421 -28.644 15.233 1.00 88.25 204 LYS A CA 1
ATOM 1723 C C . LYS A 1 204 ? 1.248 -27.683 15.428 1.00 88.25 204 LYS A C 1
ATOM 1725 O O . LYS A 1 204 ? 0.850 -27.431 16.561 1.00 88.25 204 LYS A O 1
ATOM 1730 N N . LEU A 1 205 ? 0.720 -27.136 14.336 1.00 87.94 205 LEU A N 1
ATOM 1731 C CA . LEU A 1 205 ? -0.416 -26.216 14.341 1.00 87.94 205 LEU A CA 1
ATOM 1732 C C . LEU A 1 205 ? -1.776 -26.932 14.282 1.00 87.94 205 LEU A C 1
ATOM 1734 O O . LEU A 1 205 ? -2.806 -26.265 14.332 1.00 87.94 205 LEU A O 1
ATOM 1738 N N . GLY A 1 206 ? -1.804 -28.265 14.167 1.00 90.88 206 GLY A N 1
ATOM 1739 C CA . GLY A 1 206 ? -3.041 -29.044 14.085 1.00 90.88 206 GLY A CA 1
ATOM 1740 C C . GLY A 1 206 ? -3.809 -28.879 12.768 1.00 90.88 206 GLY A C 1
ATOM 1741 O O . GLY A 1 206 ? -4.995 -29.184 12.717 1.00 90.88 206 GLY A O 1
ATOM 1742 N N . ILE A 1 207 ? -3.151 -28.407 11.702 1.00 90.12 207 ILE A N 1
ATOM 1743 C CA . ILE A 1 207 ? -3.763 -28.108 10.391 1.00 90.12 207 ILE A CA 1
ATOM 1744 C C . ILE A 1 207 ? -3.303 -29.052 9.269 1.00 90.12 207 ILE A C 1
ATOM 1746 O O . ILE A 1 207 ? -3.614 -28.828 8.101 1.00 90.12 207 ILE A O 1
ATOM 1750 N N . LYS A 1 208 ? -2.581 -30.126 9.603 1.00 87.44 208 LYS A N 1
ATOM 1751 C CA . LYS A 1 208 ? -2.014 -31.100 8.650 1.00 87.44 208 LYS A CA 1
ATOM 1752 C C . LYS A 1 208 ? -3.032 -31.742 7.700 1.00 87.44 208 LYS A C 1
ATOM 1754 O O . LYS A 1 208 ? -2.681 -32.102 6.585 1.00 87.44 208 LYS A O 1
ATOM 1759 N N . ASN A 1 209 ? -4.282 -31.893 8.135 1.00 86.19 209 ASN A N 1
ATOM 1760 C CA . ASN A 1 209 ? -5.347 -32.482 7.311 1.00 86.19 209 ASN A CA 1
ATOM 1761 C C . ASN A 1 209 ? -6.042 -31.453 6.410 1.00 86.19 209 ASN A C 1
ATOM 1763 O O . ASN A 1 209 ? -6.760 -31.826 5.487 1.00 86.19 209 ASN A O 1
ATOM 1767 N N . ASP A 1 210 ? -5.842 -30.168 6.694 1.00 90.62 210 ASP A N 1
ATOM 1768 C CA . ASP A 1 210 ? -6.424 -29.065 5.944 1.00 90.62 210 ASP A CA 1
ATOM 1769 C C . ASP A 1 210 ? -5.457 -28.514 4.906 1.00 90.62 210 ASP A C 1
ATOM 1771 O O . ASP A 1 210 ? -5.902 -28.091 3.848 1.00 90.62 210 ASP A O 1
ATOM 1775 N N . TRP A 1 211 ? -4.158 -28.513 5.204 1.00 94.06 211 TRP A N 1
ATOM 1776 C CA . TRP A 1 211 ? -3.137 -27.872 4.388 1.00 94.06 211 TRP A CA 1
ATOM 1777 C C . TRP A 1 211 ? -2.061 -28.851 3.938 1.00 94.06 211 TRP A C 1
ATOM 1779 O O . TRP A 1 211 ? -1.628 -29.713 4.699 1.00 94.06 211 TRP A O 1
ATOM 1789 N N . LYS A 1 212 ? -1.573 -28.671 2.708 1.00 94.38 212 LYS A N 1
ATOM 1790 C CA . LYS A 1 212 ? -0.462 -29.461 2.155 1.00 94.38 212 LYS A CA 1
ATOM 1791 C C . LYS A 1 212 ? 0.571 -28.585 1.458 1.00 94.38 212 LYS A C 1
ATOM 1793 O O . LYS A 1 212 ? 0.243 -27.531 0.914 1.00 94.38 212 LYS A O 1
ATOM 1798 N N . ALA A 1 213 ? 1.822 -29.031 1.459 1.00 93.31 213 ALA A N 1
ATOM 1799 C CA . ALA A 1 213 ? 2.900 -28.387 0.721 1.00 93.31 213 ALA A CA 1
ATOM 1800 C C . ALA A 1 213 ? 3.176 -29.152 -0.587 1.00 93.31 213 ALA A C 1
ATOM 1802 O O . ALA A 1 213 ? 3.280 -30.378 -0.600 1.00 93.31 213 ALA A O 1
ATOM 1803 N N . VAL A 1 214 ? 3.273 -28.438 -1.710 1.00 94.12 214 VAL A N 1
ATOM 1804 C CA . VAL A 1 214 ? 3.407 -29.023 -3.054 1.00 94.12 214 VAL A CA 1
ATOM 1805 C C . VAL A 1 214 ? 4.620 -28.428 -3.753 1.00 94.12 214 VAL A C 1
ATOM 1807 O O . VAL A 1 214 ? 4.669 -27.225 -3.989 1.00 94.12 214 VAL A O 1
ATOM 1810 N N . VAL A 1 215 ? 5.577 -29.274 -4.133 1.00 93.94 215 VAL A N 1
ATOM 1811 C CA . VAL A 1 215 ? 6.737 -28.871 -4.940 1.00 93.94 215 VAL A CA 1
ATOM 1812 C C . VAL A 1 215 ? 6.382 -28.963 -6.425 1.00 93.94 215 VAL A C 1
ATOM 1814 O O . VAL A 1 215 ? 5.839 -29.976 -6.868 1.00 93.94 215 VAL A O 1
ATOM 1817 N N . GLY A 1 216 ? 6.679 -27.928 -7.210 1.00 89.81 216 GLY A N 1
ATOM 1818 C CA . GLY A 1 216 ? 6.343 -27.893 -8.635 1.00 89.81 216 GLY A CA 1
ATOM 1819 C C . GLY A 1 216 ? 7.048 -26.786 -9.412 1.00 89.81 216 GLY A C 1
ATOM 1820 O O . GLY A 1 216 ? 7.885 -26.067 -8.872 1.00 89.81 216 GLY A O 1
ATOM 1821 N N . ASP A 1 217 ? 6.714 -26.666 -10.696 1.00 85.69 217 ASP A N 1
ATOM 1822 C CA . ASP A 1 217 ? 7.311 -25.680 -11.605 1.00 85.69 217 ASP A CA 1
ATOM 1823 C C . ASP A 1 217 ? 6.665 -24.300 -11.395 1.00 85.69 217 ASP A C 1
ATOM 1825 O O . ASP A 1 217 ? 5.805 -23.839 -12.148 1.00 85.69 217 ASP A O 1
ATOM 1829 N N . TYR A 1 218 ? 7.013 -23.684 -10.268 1.00 81.56 218 TYR A N 1
ATOM 1830 C CA . TYR A 1 218 ? 6.536 -22.374 -9.848 1.00 81.56 218 TYR A CA 1
ATOM 1831 C C . TYR A 1 218 ? 7.697 -21.384 -9.858 1.00 81.56 218 TYR A C 1
ATOM 1833 O O . TYR A 1 218 ? 8.845 -21.753 -9.641 1.00 81.56 218 TYR A O 1
ATOM 1841 N N . LEU A 1 219 ? 7.402 -20.101 -10.069 1.00 65.19 219 LEU A N 1
ATOM 1842 C CA . LEU A 1 219 ? 8.435 -19.063 -10.038 1.00 65.19 219 LEU A CA 1
ATOM 1843 C C . LEU A 1 219 ? 8.900 -18.746 -8.610 1.00 65.19 219 LEU A C 1
ATOM 1845 O O . LEU A 1 219 ? 10.071 -18.453 -8.414 1.00 65.19 219 LEU A O 1
ATOM 1849 N N . ASN A 1 220 ? 7.988 -18.805 -7.632 1.00 75.75 220 ASN A N 1
ATOM 1850 C CA . ASN A 1 220 ? 8.215 -18.440 -6.231 1.00 75.75 220 ASN A CA 1
ATOM 1851 C C . ASN A 1 220 ? 7.349 -19.305 -5.301 1.00 75.75 220 ASN A C 1
ATOM 1853 O O . ASN A 1 220 ? 6.374 -19.919 -5.749 1.00 75.75 220 ASN A O 1
ATOM 1857 N N . ILE A 1 221 ? 7.649 -19.287 -3.995 1.00 85.00 221 ILE A N 1
ATOM 1858 C CA . ILE A 1 221 ? 6.742 -19.846 -2.982 1.00 85.00 221 ILE A CA 1
ATOM 1859 C C . ILE A 1 221 ? 5.429 -19.054 -3.011 1.00 85.00 221 ILE A C 1
ATOM 1861 O O . ILE A 1 221 ? 5.440 -17.824 -2.988 1.00 85.00 221 ILE A O 1
ATOM 1865 N N . SER A 1 222 ? 4.295 -19.745 -3.085 1.00 82.94 222 SER A N 1
ATOM 1866 C CA . SER A 1 222 ? 2.974 -19.112 -3.146 1.00 82.94 222 SER A CA 1
ATOM 1867 C C . SER A 1 222 ? 1.924 -19.910 -2.384 1.00 82.94 222 SER A C 1
ATOM 1869 O O . SER A 1 222 ? 2.056 -21.113 -2.193 1.00 82.94 222 SER A O 1
ATOM 1871 N N . VAL A 1 223 ? 0.871 -19.232 -1.932 1.00 90.38 223 VAL A N 1
ATOM 1872 C CA . VAL A 1 223 ? -0.222 -19.838 -1.164 1.00 90.38 223 VAL A CA 1
ATOM 1873 C C . VAL A 1 223 ? -1.470 -19.899 -2.042 1.00 90.38 223 VAL A C 1
ATOM 1875 O O . VAL A 1 223 ? -1.931 -18.865 -2.529 1.00 90.38 223 VAL A O 1
ATOM 1878 N N . ASN A 1 224 ? -2.042 -21.089 -2.226 1.00 85.81 224 ASN A N 1
ATOM 1879 C CA . ASN A 1 224 ? -3.373 -21.264 -2.799 1.00 85.81 224 ASN A CA 1
ATOM 1880 C C . ASN A 1 224 ? -4.387 -21.534 -1.683 1.00 85.81 224 ASN A C 1
ATOM 1882 O O . ASN A 1 224 ? -4.528 -22.659 -1.216 1.00 85.81 224 ASN A O 1
ATOM 1886 N N . TYR A 1 225 ? -5.132 -20.505 -1.281 1.00 83.50 225 TYR A N 1
ATOM 1887 C CA . TYR A 1 225 ? -6.144 -20.619 -0.228 1.00 83.50 225 TYR A CA 1
ATOM 1888 C C . TYR A 1 225 ? -7.351 -21.483 -0.615 1.00 83.50 225 TYR A C 1
ATOM 1890 O O . TYR A 1 225 ? -7.963 -22.083 0.264 1.00 83.50 225 TYR A O 1
ATOM 1898 N N . ALA A 1 226 ? -7.703 -21.550 -1.904 1.00 82.75 226 ALA A N 1
ATOM 1899 C CA . ALA A 1 226 ? -8.860 -22.321 -2.364 1.00 82.75 226 ALA A CA 1
ATOM 1900 C C . ALA A 1 226 ? -8.598 -23.829 -2.276 1.00 82.75 226 ALA A C 1
ATOM 1902 O O . ALA A 1 226 ? -9.467 -24.591 -1.867 1.00 82.75 226 ALA A O 1
ATOM 1903 N N . GLU A 1 227 ? -7.377 -24.238 -2.618 1.00 89.75 227 GLU A N 1
ATOM 1904 C CA . GLU A 1 227 ? -6.931 -25.635 -2.556 1.00 89.75 227 GLU A CA 1
ATOM 1905 C C . GLU A 1 227 ? -6.237 -25.972 -1.224 1.00 89.75 227 GLU A C 1
ATOM 1907 O O . GLU A 1 227 ? -5.874 -27.125 -0.999 1.00 89.75 227 GLU A O 1
ATOM 1912 N N . LYS A 1 228 ? -6.063 -24.971 -0.346 1.00 92.81 228 LYS A N 1
ATOM 1913 C CA . LYS A 1 228 ? -5.293 -25.034 0.906 1.00 92.81 228 LYS A CA 1
ATOM 1914 C C . LYS A 1 228 ? -3.880 -25.605 0.693 1.00 92.81 228 LYS A C 1
ATOM 1916 O O . LYS A 1 228 ? -3.432 -26.534 1.365 1.00 92.81 228 LYS A O 1
ATOM 1921 N N . GLU A 1 229 ? -3.158 -25.032 -0.267 1.00 94.75 229 GLU A N 1
ATOM 1922 C CA . GLU A 1 229 ? -1.816 -25.479 -0.652 1.00 94.75 229 GLU A CA 1
ATOM 1923 C C . GLU A 1 229 ? -0.759 -24.396 -0.440 1.00 94.75 229 GLU A C 1
ATOM 1925 O O . GLU A 1 229 ? -0.963 -23.235 -0.799 1.00 94.75 229 GLU A O 1
ATOM 1930 N N . LEU A 1 230 ? 0.414 -24.793 0.055 1.00 92.00 230 LEU A N 1
ATOM 1931 C CA . LEU A 1 230 ? 1.645 -24.017 -0.079 1.00 92.00 230 LEU A CA 1
ATOM 1932 C C . LEU A 1 230 ? 2.462 -24.580 -1.246 1.00 92.00 230 LEU A C 1
ATOM 1934 O O . LEU A 1 230 ? 2.963 -25.699 -1.187 1.00 92.00 230 LEU A O 1
ATOM 1938 N N . ARG A 1 231 ? 2.608 -23.807 -2.315 1.00 93.19 231 ARG A N 1
ATOM 1939 C CA . ARG A 1 231 ? 3.350 -24.179 -3.520 1.00 93.19 231 ARG A CA 1
ATOM 1940 C C . ARG A 1 231 ? 4.800 -23.742 -3.387 1.00 93.19 231 ARG A C 1
ATOM 1942 O O . ARG A 1 231 ? 5.057 -22.570 -3.132 1.00 93.19 231 ARG A O 1
ATOM 1949 N N . ILE A 1 232 ? 5.728 -24.674 -3.563 1.00 91.50 232 ILE A N 1
ATOM 1950 C CA . ILE A 1 232 ? 7.173 -24.493 -3.401 1.00 91.50 232 ILE A CA 1
ATOM 1951 C C . ILE A 1 232 ? 7.837 -24.711 -4.771 1.00 91.50 232 ILE A C 1
ATOM 1953 O O . ILE A 1 232 ? 7.581 -25.739 -5.402 1.00 91.50 232 ILE A O 1
ATOM 1957 N N . PRO A 1 233 ? 8.651 -23.767 -5.270 1.00 85.75 233 PRO A N 1
ATOM 1958 C CA . PRO A 1 233 ? 9.319 -23.908 -6.558 1.00 85.75 233 PRO A CA 1
ATOM 1959 C C . PRO A 1 233 ? 10.346 -25.049 -6.510 1.00 85.75 233 PRO A C 1
ATOM 1961 O O . PRO A 1 233 ? 11.023 -25.229 -5.495 1.00 85.75 233 PRO A O 1
ATOM 1964 N N . ARG A 1 234 ? 10.420 -25.831 -7.590 1.00 81.00 234 ARG A N 1
ATOM 1965 C CA . ARG A 1 234 ? 11.423 -26.884 -7.785 1.00 81.00 234 ARG A CA 1
ATOM 1966 C C . ARG A 1 234 ? 12.805 -26.302 -8.083 1.00 81.00 234 ARG A C 1
ATOM 1968 O O . ARG A 1 234 ? 12.883 -25.286 -8.803 1.00 81.00 234 ARG A O 1
#

Organism: NCBI:txid1974585

pLDDT: mean 81.28, std 15.7, range [34.56, 96.81]

Sequence (234 aa):
METKLDRKWIDEYKRRASFSTLTFLKVNTRYLKSQEDDFISEKINNPKLIYHRLSDFDFKEWRNRLEELLERILKEEKNELVKEAYKGRIEERLETLALLEATHKGDDPKFMCLSEKLFGSLDEDVLAQSLFNVRENIKRRLRSKNKKVRSETENFIKYLETEFSVTPRNIFPHSHDQEKIRNGKKSHLGPEDIKREVEAAFDKLGIKNDWKAVVGDYLNISVNYAEKELRIPR

Foldseek 3Di:
DPPPPDPVLVVLCCVLLPDDCCVQQDFDPVLQVVLVVCCVVVVDVHRDTDRPSLVPDDLPSSLVSLVVSLVCLVPPPPPVVVNVVSNVVSVLSNLVSQLSVCVNVVVVVSNVVSCCVNPNDDDPVNVVVVLVVVVVVLVVQCVDPDPVSNVVSVVVLVVCCPPVVQDPCNSPPPDPCPCVVVVPPPPVCDLVSVQVVVLVVCVVVVNNVPAHEAEDCDPAFDADPVSRYTYHYD

Secondary structure (DSSP, 8-state):
----TTHHHHHHHHHHS---HHHHS---HHHHHHHHHHHHTTS-SS-----HHHHT--HHHHHHHHHHHHHHHHHH---HHHHHHHHHHHHHHHHHHHHHHHHHHT-HHHHHHHHHHHH-SPPHHHHHHHHHHHHHHHHHHHT-S-HHHHHHHHHHHHHHHHHS---HHHHS--SSSHHHHHHS------HHHHHHHHHHHHHHTT-TTT-EEEEES-SS-EEETTTTEEEEE-